Protein AF-0000000078836353 (afdb_homodimer)

Secondary structure (DSSP, 8-state):
--PPEEEEEEEEEB-TTS-EEEEEPPTTSTTTT-EE-SEEEPPTT--HHHHHHHHHHHHH--B--GGGEEEEEEEEEE-SS-EEEEEEEEE---BS----SSSSEEEEE-GGGGGGS---GGGHHHHHHHHHH-/--PPEEEEEEEEEB-TTS-EEEEEPPTTSTTTT-EE-SEEEPPTT--HHHHHHHHHHHHH--B--GGGEEEEEEEEEE-SS-EEEEEEEEE---BS----SSSSEEEEE-GGGGGGS---GGGHHHHHHHHHH-

Nearest PDB structures (foldseek):
  3r03-assembly1_A  TM=9.842E-01  e=2.174E-21  Rhodospirillum rubrum ATCC 11170
  3r03-assembly1_B  TM=9.776E-01  e=1.978E-20  Rhodospirillum rubrum ATCC 11170
  3hhj-assembly1_A  TM=9.503E-01  e=6.688E-19  Bartonella henselae str. Houston-1
  7ww5-assembly1_A  TM=9.274E-01  e=1.550E-13  Escherichia coli
  3exq-assembly1_A  TM=7.700E-01  e=9.663E-09  Levilactobacillus brevis ATCC 367

Solvent-accessible surface area (backbone atoms only — not comparable to full-atom values): 14225 Å² total; per-residue (Å²): 129,66,46,51,77,44,50,30,23,31,34,44,40,35,48,98,86,60,23,32,42,34,31,21,38,34,82,93,44,88,69,45,66,29,36,39,57,50,46,44,72,46,52,91,60,50,49,55,62,56,34,33,38,52,33,38,30,67,39,24,56,26,50,55,57,72,89,39,55,37,74,48,34,46,35,78,40,80,52,96,75,30,29,40,38,32,49,32,25,39,28,73,58,70,43,73,65,83,40,67,68,64,37,71,41,67,46,77,35,45,42,86,53,47,80,79,49,62,50,56,78,63,47,52,67,57,50,55,49,40,40,76,71,96,129,65,47,51,77,44,50,30,24,32,36,42,40,35,48,97,86,59,24,32,43,34,29,22,38,34,80,93,44,89,70,44,65,27,34,39,58,50,46,44,71,46,51,92,60,49,50,55,63,57,34,32,38,52,33,37,31,67,37,24,55,28,49,55,55,72,90,40,56,37,75,47,34,46,34,77,37,81,54,96,75,31,28,40,40,32,48,32,25,39,29,71,59,70,44,73,65,83,39,68,68,64,36,71,42,68,45,76,34,45,41,85,51,48,81,78,50,61,51,57,77,61,46,53,66,56,50,55,49,39,40,74,70,97

Foldseek 3Di:
DAAAEWEKEFEFEQEPVRWTKWFAADPPDVVHGAIGGFTGTADPPGDSLRRRQVRQCQFFVKGDDSVQWAFDDWFWDDDPRHIYIYTYTYGHDIGDGGDGDRTPDMDTHHLVCCVVTGHPPRCVVVSVRSNVPD/DAAAEWEKEFEFEQEPVRWTKWFAADPPDPVHGAIGGFTGTADPPGDSLRRRQVRQCQFFVKGDDSVQWAFDDWFWDDDPRHIYIYTYTYGHDIGDGGDGDRTPDMDTHHLVCCVVTGHPPRCVVVSVRSNVPD

Radius of gyration: 18.91 Å; Cα contacts (8 Å, |Δi|>4): 600; chains: 2; bounding box: 36×52×45 Å

InterPro domains:
  IPR000086 NUDIX hydrolase domain [PS51462] (4-132)
  IPR003561 Mutator MutT [TIGR00586] (7-131)
  IPR015797 NUDIX hydrolase-like domain superfamily [SSF55811] (2-131)
  IPR020084 NUDIX hydrolase, conserved site [PS00893] (40-61)
  IPR020476 NUDIX hydrolase [PR00502] (35-49)
  IPR020476 NUDIX hydrolase [PR00502] (49-64)
  IPR029119 Adenine DNA glycosylase, C-terminal [PF14815] (9-128)
  IPR047127 Mutator MutT-like [PTHR47707] (3-131)

Sequence (268 aa):
MTKPMVLVAAAALIDPDGRVLICQRPEGKQLAGLWEFPGGKVEPGETPEACLIRELDEELGIRVTKSCLASFVFASHEYESFHLLMPLYLIRRWEGRVTAREHKAIAWVKPVKLADYEMPPADAPLVAWLRDFVMTKPMVLVAAAALIDPDGRVLICQRPEGKQLAGLWEFPGGKVEPGETPEACLIRELDEELGIRVTKSCLASFVFASHEYESFHLLMPLYLIRRWEGRVTAREHKAIAWVKPVKLADYEMPPADAPLVAWLRDFV

Organism: Phenylobacterium zucineum (strain HLK1) (NCBI:txid450851)

pLDDT: mean 95.27, std 6.15, range [50.03, 98.81]

Structure (mmCIF, N/CA/C/O backbone):
data_AF-0000000078836353-model_v1
#
loop_
_entity.id
_entity.type
_entity.pdbx_description
1 polymer '8-oxo-dGTP diphosphatase'
#
loop_
_atom_site.group_PDB
_atom_site.id
_atom_site.type_symbol
_atom_site.label_atom_id
_atom_site.label_alt_id
_atom_site.label_comp_id
_atom_site.label_asym_id
_atom_site.label_entity_id
_atom_site.label_seq_id
_atom_site.pdbx_PDB_ins_code
_atom_site.Cartn_x
_atom_site.Cartn_y
_atom_site.Cartn_z
_atom_site.occupancy
_atom_site.B_iso_or_equiv
_atom_site.auth_seq_id
_atom_site.auth_comp_id
_atom_site.auth_asym_id
_atom_site.auth_atom_id
_atom_site.pdbx_PDB_model_num
ATOM 1 N N . MET A 1 1 ? 21.375 -9.961 10.75 1 50.03 1 MET A N 1
ATOM 2 C CA . MET A 1 1 ? 20.281 -9.781 11.688 1 50.03 1 MET A CA 1
ATOM 3 C C . MET A 1 1 ? 19.062 -9.156 10.992 1 50.03 1 MET A C 1
ATOM 5 O O . MET A 1 1 ? 19.219 -8.25 10.172 1 50.03 1 MET A O 1
ATOM 9 N N . THR A 1 2 ? 17.938 -9.805 10.906 1 74.06 2 THR A N 1
ATOM 10 C CA . THR A 1 2 ? 16.781 -9.352 10.133 1 74.06 2 THR A CA 1
ATOM 11 C C . THR A 1 2 ? 16.281 -8 10.641 1 74.06 2 THR A C 1
ATOM 13 O O . THR A 1 2 ? 16.25 -7.758 11.844 1 74.06 2 THR A O 1
ATOM 16 N N . LYS A 1 3 ? 16.312 -6.895 9.945 1 86 3 LYS A N 1
ATOM 17 C CA . LYS A 1 3 ? 15.867 -5.555 10.312 1 86 3 LYS A CA 1
ATOM 18 C C . LYS A 1 3 ? 14.383 -5.547 10.672 1 86 3 LYS A C 1
ATOM 20 O O . LYS A 1 3 ? 13.57 -6.172 9.992 1 86 3 LYS A O 1
ATOM 25 N N . PRO A 1 4 ? 14.148 -4.938 11.859 1 94.12 4 PRO A N 1
ATOM 26 C CA . PRO A 1 4 ? 12.734 -4.848 12.227 1 94.12 4 PRO A CA 1
ATOM 27 C C . PRO A 1 4 ? 11.914 -4.055 11.219 1 94.12 4 PRO A C 1
ATOM 29 O O . PRO A 1 4 ? 12.406 -3.084 10.641 1 94.12 4 PRO A O 1
ATOM 32 N N . MET A 1 5 ? 10.719 -4.492 11.047 1 94.94 5 MET A N 1
ATOM 33 C CA . MET A 1 5 ? 9.773 -3.758 10.211 1 94.94 5 MET A CA 1
ATOM 34 C C . MET A 1 5 ? 9.078 -2.666 11.016 1 94.94 5 MET A C 1
ATOM 36 O O . MET A 1 5 ? 8.602 -2.914 12.125 1 94.94 5 MET A O 1
ATOM 40 N N . VAL A 1 6 ? 9.07 -1.479 10.547 1 96.38 6 VAL A N 1
ATOM 41 C CA . VAL A 1 6 ? 8.336 -0.367 11.141 1 96.38 6 VAL A CA 1
ATOM 42 C C . VAL A 1 6 ? 7.176 0.037 10.234 1 96.38 6 VAL A C 1
ATOM 44 O O . VAL A 1 6 ? 7.383 0.375 9.07 1 96.38 6 VAL A O 1
ATOM 47 N N . LEU A 1 7 ? 5.996 -0.05 10.742 1 97.62 7 LEU A N 1
ATOM 48 C CA . LEU A 1 7 ? 4.789 0.32 10.008 1 97.62 7 LEU A CA 1
ATOM 49 C C . LEU A 1 7 ? 4.379 1.755 10.32 1 97.62 7 LEU A C 1
ATOM 51 O O . LEU A 1 7 ? 4.117 2.09 11.484 1 97.62 7 LEU A O 1
ATOM 55 N N . VAL A 1 8 ? 4.41 2.59 9.297 1 98.25 8 VAL A N 1
ATOM 56 C CA . VAL A 1 8 ? 3.98 3.98 9.406 1 98.25 8 VAL A CA 1
ATOM 57 C C . VAL A 1 8 ? 2.764 4.215 8.508 1 98.25 8 VAL A C 1
ATOM 59 O O . VAL A 1 8 ? 2.744 3.793 7.352 1 98.25 8 VAL A O 1
ATOM 62 N N . ALA A 1 9 ? 1.71 4.766 9.031 1 98.69 9 ALA A N 1
ATOM 63 C CA . ALA A 1 9 ? 0.57 5.203 8.234 1 98.69 9 ALA A CA 1
ATOM 64 C C . ALA A 1 9 ? 0.662 6.691 7.91 1 98.69 9 ALA A C 1
ATOM 66 O O . ALA A 1 9 ? 0.97 7.504 8.789 1 98.69 9 ALA A O 1
ATOM 67 N N . ALA A 1 10 ? 0.473 7.02 6.68 1 98.75 10 ALA A N 1
ATOM 68 C CA . ALA A 1 10 ? 0.533 8.414 6.238 1 98.75 10 ALA A CA 1
ATOM 69 C C . ALA A 1 10 ? -0.696 8.781 5.41 1 98.75 10 ALA A C 1
ATOM 71 O O . ALA A 1 10 ? -1.412 7.898 4.93 1 98.75 10 ALA A O 1
ATOM 72 N N . ALA A 1 11 ? -0.942 10.062 5.277 1 98.75 11 ALA A N 1
ATOM 73 C CA . ALA A 1 11 ? -2.121 10.539 4.562 1 98.75 11 ALA A CA 1
ATOM 74 C C . ALA A 1 11 ? -1.752 1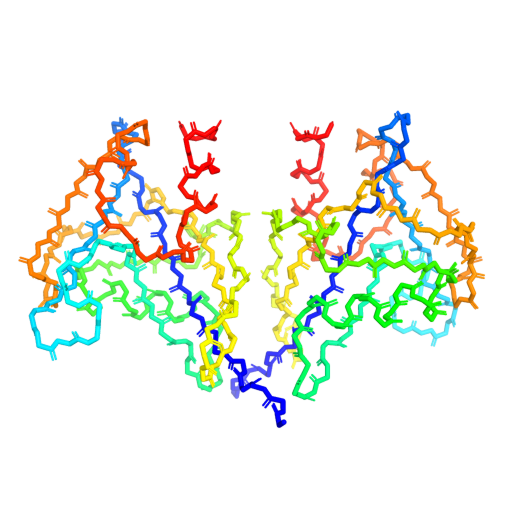1.641 3.568 1 98.75 11 ALA A C 1
ATOM 76 O O . ALA A 1 11 ? -0.953 12.523 3.879 1 98.75 11 ALA A O 1
ATOM 77 N N . ALA A 1 12 ? -2.229 11.523 2.447 1 98.69 12 ALA A N 1
ATOM 78 C CA . ALA A 1 12 ? -2.318 12.656 1.525 1 98.69 12 ALA A CA 1
ATOM 79 C C . ALA A 1 12 ? -3.674 13.344 1.633 1 98.69 12 ALA A C 1
ATOM 81 O O . ALA A 1 12 ? -4.66 12.875 1.058 1 98.69 12 ALA A O 1
ATOM 82 N N . LEU A 1 13 ? -3.791 14.422 2.379 1 98.75 13 LEU A N 1
ATOM 83 C CA . LEU A 1 13 ? -4.98 15.266 2.398 1 98.75 13 LEU A CA 1
ATOM 84 C C . LEU A 1 13 ? -5.055 16.125 1.144 1 98.75 13 LEU A C 1
ATOM 86 O O . LEU A 1 13 ? -4.109 16.859 0.829 1 98.75 13 LEU A O 1
ATOM 90 N N . ILE A 1 14 ? -6.137 16.016 0.465 1 98.44 14 ILE A N 1
ATOM 91 C CA . ILE A 1 14 ? -6.316 16.766 -0.778 1 98.44 14 ILE A CA 1
ATOM 92 C C . ILE A 1 14 ? -7.418 17.812 -0.604 1 98.44 14 ILE A C 1
ATOM 94 O O . ILE A 1 14 ? -8.555 17.469 -0.276 1 98.44 14 ILE A O 1
ATOM 98 N N . ASP A 1 15 ? -7.086 19.031 -0.811 1 97.94 15 ASP A N 1
ATOM 99 C CA . ASP A 1 15 ? -8.102 20.062 -0.651 1 97.94 15 ASP A CA 1
ATOM 100 C C . ASP A 1 15 ? -8.898 20.25 -1.942 1 97.94 15 ASP A C 1
ATOM 102 O O . ASP A 1 15 ? -8.625 19.609 -2.951 1 97.94 15 ASP A O 1
ATOM 106 N N . PRO A 1 16 ? -9.945 21.094 -1.963 1 96.69 16 PRO A N 1
ATOM 107 C CA . PRO A 1 16 ? -10.828 21.25 -3.121 1 96.69 16 PRO A CA 1
ATOM 108 C C . PRO A 1 16 ? -10.086 21.766 -4.355 1 96.69 16 PRO A C 1
ATOM 110 O O . PRO A 1 16 ? -10.555 21.578 -5.48 1 96.69 16 PRO A O 1
ATOM 113 N N . ASP A 1 17 ? -8.945 22.391 -4.195 1 97.06 17 ASP A N 1
ATOM 114 C CA . ASP A 1 17 ? -8.172 22.922 -5.309 1 97.06 17 ASP A CA 1
ATOM 115 C C . ASP A 1 17 ? -7.18 21.875 -5.832 1 97.06 17 ASP A C 1
ATOM 117 O O . ASP A 1 17 ? -6.375 22.172 -6.719 1 97.06 17 ASP A O 1
ATOM 121 N N . GLY A 1 18 ? -7.164 20.656 -5.246 1 97.06 18 GLY A N 1
ATOM 122 C CA . GLY A 1 18 ? -6.289 19.594 -5.707 1 97.06 18 GLY A CA 1
ATOM 123 C C . GLY A 1 18 ? -4.895 19.672 -5.117 1 97.06 18 GLY A C 1
ATOM 124 O O . GLY A 1 18 ? -3.959 19.062 -5.645 1 97.06 18 GLY A O 1
ATOM 125 N N . ARG A 1 19 ? -4.715 20.484 -4.09 1 98.44 19 ARG A N 1
ATOM 126 C CA . ARG A 1 19 ? -3.422 20.562 -3.42 1 98.44 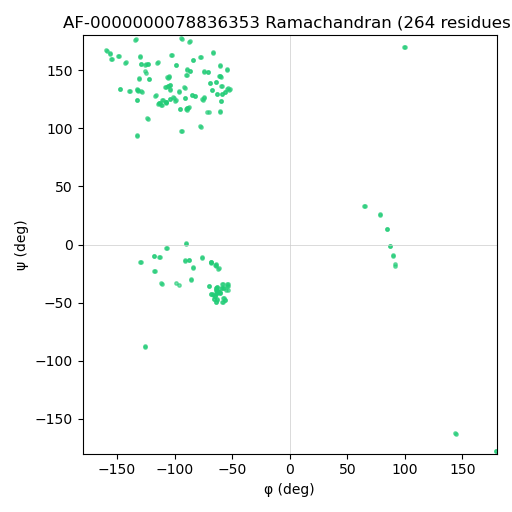19 ARG A CA 1
ATOM 127 C C . ARG A 1 19 ? -3.301 19.5 -2.328 1 98.44 19 ARG A C 1
ATOM 129 O O . ARG A 1 19 ? -4.301 19.109 -1.726 1 98.44 19 ARG A O 1
ATOM 136 N N . VAL A 1 20 ? -2.086 19.078 -2.129 1 98.69 20 VAL A N 1
ATOM 137 C CA . VAL A 1 20 ? -1.771 18.078 -1.129 1 98.69 20 VAL A CA 1
ATOM 138 C C . VAL A 1 20 ? -1.093 18.719 0.074 1 98.69 20 VAL A C 1
ATOM 140 O O . VAL A 1 20 ? -0.202 19.562 -0.088 1 98.69 20 VAL A O 1
ATOM 143 N N . LEU A 1 21 ? -1.523 18.297 1.256 1 98.81 21 LEU A N 1
ATOM 144 C CA . LEU A 1 21 ? -0.917 18.844 2.469 1 98.81 21 LEU A CA 1
ATOM 145 C C . LEU A 1 21 ? 0.392 18.125 2.785 1 98.81 21 LEU A C 1
ATOM 147 O O . LEU A 1 21 ? 0.437 16.891 2.83 1 98.81 21 LEU A O 1
ATOM 151 N N . ILE A 1 22 ? 1.433 18.828 2.984 1 98.62 22 ILE A N 1
ATOM 152 C CA . ILE A 1 22 ? 2.67 18.297 3.537 1 98.62 22 ILE A CA 1
ATOM 153 C C . ILE A 1 22 ? 3.082 19.109 4.766 1 98.62 22 ILE A C 1
ATOM 155 O O . ILE A 1 22 ? 2.656 20.25 4.93 1 98.62 22 ILE A O 1
ATOM 159 N N . CYS A 1 23 ? 3.82 18.5 5.617 1 98 23 CYS A N 1
ATOM 160 C CA . CYS A 1 23 ? 4.23 19.094 6.891 1 98 23 CYS A CA 1
ATOM 161 C C . CYS A 1 23 ? 5.746 19.062 7.035 1 98 23 CYS A C 1
ATOM 163 O O . CYS A 1 23 ? 6.402 18.109 6.605 1 98 23 CYS A O 1
ATOM 165 N N . GLN A 1 24 ? 6.238 20.016 7.711 1 97.06 24 GLN A N 1
ATOM 166 C CA . GLN A 1 24 ? 7.676 20.094 7.926 1 97.06 24 GLN A CA 1
ATOM 167 C C . GLN A 1 24 ? 8.047 19.609 9.328 1 97.06 24 GLN A C 1
ATOM 169 O O . GLN A 1 24 ? 7.492 20.078 10.32 1 97.06 24 GLN A O 1
ATOM 174 N N . ARG A 1 25 ? 8.992 18.641 9.344 1 93.56 25 ARG A N 1
ATOM 175 C CA . ARG A 1 25 ? 9.438 18.062 10.609 1 93.56 25 ARG A CA 1
ATOM 176 C C . ARG A 1 25 ? 10.125 19.125 11.477 1 93.56 25 ARG A C 1
ATOM 178 O O . ARG A 1 25 ? 10.891 19.938 10.961 1 93.56 25 ARG A O 1
ATOM 185 N N . PRO A 1 26 ? 9.82 19.047 12.758 1 90.31 26 PRO A N 1
ATOM 186 C CA . PRO A 1 26 ? 10.414 20.047 13.648 1 90.31 26 PRO A CA 1
ATOM 187 C C . PRO A 1 26 ? 11.93 19.906 13.766 1 90.31 26 PRO A C 1
ATOM 189 O O . PRO A 1 26 ? 12.492 18.875 13.406 1 90.31 26 PRO A O 1
ATOM 192 N N . GLU A 1 27 ? 12.5 20.969 14.305 1 85.19 27 GLU A N 1
ATOM 193 C CA . GLU A 1 27 ? 13.945 20.969 14.523 1 85.19 27 GLU A CA 1
ATOM 194 C C . GLU A 1 27 ? 14.336 20.031 15.656 1 85.19 27 GLU A C 1
ATOM 196 O O . GLU A 1 27 ? 13.531 19.766 16.547 1 85.19 27 GLU A O 1
ATOM 201 N N . GLY A 1 28 ? 15.578 19.453 15.5 1 80.31 28 GLY A N 1
ATOM 202 C CA . GLY A 1 28 ? 16.125 18.672 16.594 1 80.31 28 GLY A CA 1
ATOM 203 C C . GLY A 1 28 ? 15.742 17.203 16.516 1 80.31 28 GLY A C 1
ATOM 204 O O . GLY A 1 28 ? 16.188 16.406 17.344 1 80.31 28 GLY A O 1
ATOM 205 N N . LYS A 1 29 ? 14.875 16.953 15.641 1 75.19 29 LYS A N 1
ATOM 206 C CA . LYS A 1 29 ? 14.477 15.555 15.484 1 75.19 29 LYS A CA 1
ATOM 207 C C . LYS A 1 29 ? 15.133 14.93 14.258 1 75.19 29 LYS A C 1
ATOM 209 O O . LYS A 1 29 ? 15.781 15.625 13.477 1 75.19 29 LYS A O 1
ATOM 214 N N . GLN A 1 30 ? 15.133 13.641 14.195 1 75.56 30 GLN A N 1
ATOM 215 C CA . GLN A 1 30 ? 15.641 12.945 13.016 1 75.56 30 GLN A CA 1
ATOM 216 C C . GLN A 1 30 ? 14.984 13.469 11.742 1 75.56 30 GLN A C 1
ATOM 218 O O . GLN A 1 30 ? 13.766 13.688 11.711 1 75.56 30 GLN A O 1
ATOM 223 N N . LEU A 1 31 ? 15.742 13.75 10.711 1 81.06 31 LEU A N 1
ATOM 224 C CA . LEU A 1 31 ? 15.266 14.227 9.422 1 81.06 31 LEU A CA 1
ATOM 225 C C . LEU A 1 31 ? 14.641 15.609 9.555 1 81.06 31 LEU A C 1
ATOM 227 O O . LEU A 1 31 ? 13.641 15.914 8.898 1 81.06 31 LEU A O 1
ATOM 231 N N . ALA A 1 32 ? 15.25 16.391 10.531 1 86.25 32 ALA A N 1
ATOM 232 C CA . ALA A 1 32 ? 14.766 17.734 10.797 1 86.25 32 ALA A CA 1
ATOM 233 C C . ALA A 1 32 ? 14.742 18.578 9.523 1 86.25 32 ALA A C 1
ATOM 235 O O . ALA A 1 32 ? 15.68 18.516 8.719 1 86.25 32 ALA A O 1
ATOM 236 N N . GLY A 1 33 ? 13.586 19.266 9.391 1 90.94 33 GLY A N 1
ATOM 237 C CA . GLY A 1 33 ? 13.469 20.219 8.289 1 90.94 33 GLY A CA 1
ATOM 238 C C . GLY A 1 33 ? 12.891 19.609 7.031 1 90.94 33 GLY A C 1
ATOM 239 O O . GLY A 1 33 ? 12.438 20.328 6.137 1 90.94 33 GLY A O 1
ATOM 240 N N . LEU A 1 34 ? 12.875 18.328 6.914 1 95.38 34 LEU A N 1
ATOM 241 C CA . LEU A 1 34 ? 12.305 17.656 5.75 1 95.38 34 LEU A CA 1
ATOM 242 C C . LEU A 1 34 ? 10.781 17.703 5.793 1 95.38 34 LEU A C 1
ATOM 244 O O . LEU A 1 34 ? 10.188 17.734 6.875 1 95.38 34 LEU A O 1
ATOM 248 N N . TRP A 1 35 ? 10.234 17.75 4.637 1 97.44 35 TRP A N 1
ATOM 249 C CA . TRP A 1 35 ? 8.781 17.719 4.508 1 97.44 35 TRP A CA 1
ATOM 250 C C . TRP A 1 35 ? 8.273 16.281 4.398 1 97.44 35 TRP A C 1
ATOM 252 O O . TRP A 1 35 ? 8.977 15.406 3.885 1 97.44 35 TRP A O 1
ATOM 262 N N . GLU A 1 36 ? 7.117 16.047 4.949 1 97.31 36 GLU A N 1
ATOM 263 C CA . GLU A 1 36 ? 6.539 14.703 4.918 1 97.31 36 GLU A CA 1
ATOM 264 C C . GLU A 1 36 ? 5.016 14.758 4.883 1 97.31 36 GLU A C 1
ATOM 266 O O . GLU A 1 36 ? 4.422 15.812 5.129 1 97.31 36 GLU A O 1
ATOM 271 N N . PHE A 1 37 ? 4.41 13.68 4.496 1 98.56 37 PHE A N 1
ATOM 272 C CA . PHE A 1 37 ? 2.975 13.516 4.691 1 98.56 37 PHE A CA 1
ATOM 273 C C . PHE A 1 37 ? 2.645 13.359 6.172 1 98.56 37 PHE A C 1
ATOM 275 O O . PHE A 1 37 ? 3.383 12.703 6.91 1 98.56 37 PHE A O 1
ATOM 282 N N . PRO A 1 38 ? 1.561 14.008 6.609 1 98.56 38 PRO A N 1
ATOM 283 C CA . PRO A 1 38 ? 1.185 13.773 8.008 1 98.56 38 PRO A CA 1
ATOM 284 C C . PRO A 1 38 ? 0.87 12.312 8.297 1 98.56 38 PRO A C 1
ATOM 286 O O . PRO A 1 38 ? 0.415 11.586 7.406 1 98.56 38 PRO A O 1
ATOM 289 N N . GLY A 1 39 ? 1.019 11.883 9.461 1 98.25 39 GLY A N 1
ATOM 290 C CA . GLY A 1 39 ? 0.866 10.508 9.906 1 98.25 39 GLY A CA 1
ATOM 291 C C . GLY A 1 39 ? 1.85 10.117 10.992 1 98.25 39 GLY A C 1
ATOM 292 O O . GLY A 1 39 ? 2.367 10.977 11.711 1 98.25 39 GLY A O 1
ATOM 293 N N . GLY A 1 40 ? 2.027 8.734 11.211 1 97.69 40 GLY A N 1
ATOM 294 C CA . GLY A 1 40 ? 2.93 8.289 12.258 1 97.69 40 GLY A CA 1
ATOM 295 C C . GLY A 1 40 ? 2.99 6.777 12.383 1 97.69 40 GLY A C 1
ATOM 296 O O . GLY A 1 40 ? 2.391 6.059 11.586 1 97.69 40 GLY A O 1
ATOM 297 N N . LYS A 1 41 ? 3.771 6.379 13.359 1 97.94 41 LYS A N 1
ATOM 298 C CA . LYS A 1 41 ? 3.965 4.953 13.617 1 97.94 41 LYS A CA 1
ATOM 299 C C . LYS A 1 41 ? 2.676 4.305 14.117 1 97.94 41 LYS A C 1
ATOM 301 O O . LYS A 1 41 ? 1.991 4.855 14.977 1 97.94 41 LYS A O 1
ATOM 306 N N . VAL A 1 42 ? 2.396 3.146 13.492 1 97.88 42 VAL A N 1
ATOM 307 C CA . VAL A 1 42 ? 1.252 2.371 13.961 1 97.88 42 VAL A CA 1
ATOM 308 C C . VAL A 1 42 ? 1.6 1.68 15.273 1 97.88 42 VAL A C 1
ATOM 310 O O . VAL A 1 42 ? 2.598 0.961 15.359 1 97.88 42 VAL A O 1
ATOM 313 N N . GLU A 1 43 ? 0.822 1.843 16.328 1 96.12 43 GLU A N 1
ATOM 314 C CA . GLU A 1 43 ? 1.04 1.224 17.625 1 96.12 43 GLU A CA 1
ATOM 315 C C . GLU A 1 43 ? 0.479 -0.195 17.672 1 96.12 43 GLU A C 1
ATOM 317 O O . GLU A 1 43 ? -0.393 -0.545 16.875 1 96.12 43 GLU A O 1
ATOM 322 N N . PRO A 1 44 ? 0.975 -0.97 18.578 1 91.94 44 PRO A N 1
ATOM 323 C CA . PRO A 1 44 ? 0.439 -2.326 18.719 1 91.94 44 PRO A CA 1
ATOM 324 C C . PRO A 1 44 ? -1.069 -2.344 18.953 1 91.94 44 PRO A C 1
ATOM 326 O O . PRO A 1 44 ? -1.579 -1.575 19.781 1 91.94 44 PRO A O 1
ATOM 329 N N . GLY A 1 45 ? -1.758 -3.176 18.188 1 90.94 45 GLY A N 1
ATOM 330 C CA . GLY A 1 45 ? -3.193 -3.33 18.359 1 90.94 45 GLY A CA 1
ATOM 331 C C . GLY A 1 45 ? -4.004 -2.33 17.562 1 90.94 45 GLY A C 1
ATOM 332 O O . GLY A 1 45 ? -5.234 -2.385 17.547 1 90.94 45 GLY A O 1
ATOM 333 N N . GLU A 1 46 ? -3.326 -1.511 16.891 1 94.69 46 GLU A N 1
ATOM 334 C CA . GLU A 1 46 ? -3.945 -0.449 16.094 1 94.69 46 GLU A CA 1
ATOM 335 C C . GLU A 1 46 ? -3.92 -0.781 14.609 1 94.69 46 GLU A C 1
ATOM 337 O O . GLU A 1 46 ? -2.939 -1.336 14.109 1 94.69 46 GLU A O 1
ATOM 342 N N . THR A 1 47 ? -5.09 -0.497 13.922 1 97.25 47 THR A N 1
ATOM 343 C CA . THR A 1 47 ? -5.051 -0.549 12.461 1 97.25 47 THR A CA 1
ATOM 344 C C . THR A 1 47 ? -4.391 0.705 11.891 1 97.25 47 THR A C 1
ATOM 346 O O . THR A 1 47 ? -4.281 1.722 12.586 1 97.25 47 THR A O 1
ATOM 349 N N . PRO A 1 48 ? -3.949 0.652 10.664 1 98.19 48 PRO A N 1
ATOM 350 C CA . PRO A 1 48 ? -3.41 1.862 10.039 1 98.19 48 PRO A CA 1
ATOM 351 C C . PRO A 1 48 ? -4.41 3.016 10.023 1 98.19 48 PRO A C 1
ATOM 353 O O . PRO A 1 48 ? -4.027 4.172 10.211 1 98.19 48 PRO A O 1
ATOM 356 N N . GLU A 1 49 ? -5.652 2.701 9.812 1 98.5 49 GLU A N 1
ATOM 357 C CA . GLU A 1 49 ? -6.695 3.721 9.773 1 98.5 49 GLU A CA 1
ATOM 358 C C . GLU A 1 49 ? -6.871 4.379 11.141 1 98.5 49 GLU A C 1
ATOM 360 O O . GLU A 1 49 ? -6.961 5.602 11.242 1 98.5 49 GLU A O 1
ATOM 365 N N . ALA A 1 50 ? -6.938 3.537 12.156 1 97.81 50 ALA A N 1
ATOM 366 C CA . ALA A 1 50 ? -7.062 4.066 13.508 1 97.81 50 ALA A CA 1
ATOM 367 C C . ALA A 1 50 ? -5.867 4.945 13.867 1 97.81 50 ALA A C 1
ATOM 369 O O . ALA A 1 50 ? -6.027 5.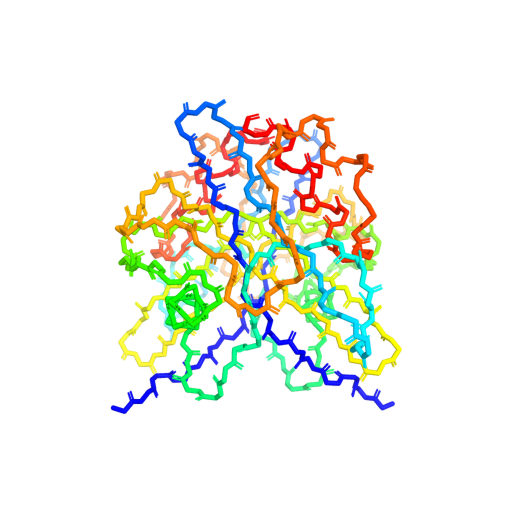988 14.5 1 97.81 50 ALA A O 1
ATOM 370 N N . CYS A 1 51 ? -4.719 4.504 13.492 1 98.31 51 CYS A N 1
ATOM 371 C CA . CYS A 1 51 ? -3.496 5.277 13.688 1 98.31 51 CYS A CA 1
ATOM 372 C C . CYS A 1 51 ? -3.609 6.652 13.039 1 98.31 51 CYS A C 1
ATOM 374 O O . CYS A 1 51 ? -3.332 7.668 13.672 1 98.31 51 CYS A O 1
ATOM 376 N N . LEU A 1 52 ? -4.062 6.727 11.805 1 98.44 52 LEU A N 1
ATOM 377 C CA . LEU A 1 52 ? -4.156 7.984 11.07 1 98.44 52 LEU A CA 1
ATOM 378 C C . LEU A 1 52 ? -5.168 8.922 11.719 1 98.44 52 LEU A C 1
ATOM 380 O O . LEU A 1 52 ? -4.922 10.117 11.844 1 98.44 52 LEU A O 1
ATOM 384 N N . ILE A 1 53 ? -6.27 8.32 12.07 1 98.5 53 ILE A N 1
ATOM 385 C CA . ILE A 1 53 ? -7.312 9.117 12.703 1 98.5 53 ILE A CA 1
ATOM 386 C C . ILE A 1 53 ? -6.762 9.781 13.969 1 98.5 53 ILE A C 1
ATOM 388 O O . ILE A 1 53 ? -6.949 10.977 14.18 1 98.5 53 ILE A O 1
ATOM 392 N N . ARG A 1 54 ? -6.07 9 14.75 1 98.38 54 ARG A N 1
ATOM 393 C CA . ARG A 1 54 ? -5.457 9.516 15.969 1 98.38 54 ARG A CA 1
ATOM 394 C C . ARG A 1 54 ? -4.387 10.555 15.641 1 98.38 54 ARG A C 1
ATOM 396 O O . ARG A 1 54 ? -4.402 11.664 16.188 1 98.38 54 ARG A O 1
ATOM 403 N N . GLU A 1 55 ? -3.455 10.266 14.734 1 98.56 55 GLU A N 1
ATOM 404 C CA . GLU A 1 55 ? -2.322 11.125 14.398 1 98.56 55 GLU A CA 1
ATOM 405 C C . GLU A 1 55 ? -2.789 12.438 13.789 1 98.56 55 GLU A C 1
ATOM 407 O O . GLU A 1 55 ? -2.203 13.492 14.055 1 98.56 55 GLU A O 1
ATOM 412 N N . LEU A 1 56 ? -3.795 12.438 12.953 1 98.69 56 LEU A N 1
ATOM 413 C CA . LEU A 1 56 ? -4.262 13.648 12.281 1 98.69 56 LEU A CA 1
ATOM 414 C C . LEU A 1 56 ? -4.938 14.594 13.273 1 98.69 56 LEU A C 1
ATOM 416 O O . LEU A 1 56 ? -4.84 15.812 13.141 1 98.69 56 LEU A O 1
ATOM 420 N N . ASP A 1 57 ? -5.625 13.969 14.211 1 98.62 57 ASP A N 1
ATOM 421 C CA . ASP A 1 57 ? -6.164 14.789 15.289 1 98.62 57 ASP A CA 1
ATOM 422 C C . ASP A 1 57 ? -5.043 15.445 16.094 1 98.62 57 ASP A C 1
ATOM 424 O O . ASP A 1 57 ? -5.059 16.656 16.312 1 98.62 57 ASP A O 1
ATOM 428 N N . GLU A 1 58 ? -4.082 14.664 16.453 1 98.44 58 GLU A N 1
ATOM 429 C CA . GLU A 1 58 ? -2.98 15.125 17.297 1 98.44 58 GLU A CA 1
ATOM 430 C C . GLU A 1 58 ? -2.105 16.125 16.547 1 98.44 58 GLU A C 1
ATOM 432 O O . GLU A 1 58 ? -1.712 17.156 17.109 1 98.44 58 GLU A O 1
ATOM 437 N N . GLU A 1 59 ? -1.795 15.867 15.273 1 98.25 59 GLU A N 1
ATOM 438 C CA . GLU A 1 59 ? -0.815 16.656 14.523 1 98.25 59 GLU A CA 1
ATOM 439 C C . GLU A 1 59 ? -1.458 17.891 13.898 1 98.25 59 GLU A C 1
ATOM 441 O O . GLU A 1 59 ? -0.809 18.922 13.758 1 98.25 59 GLU A O 1
ATOM 446 N N . LEU A 1 60 ? -2.748 17.812 13.562 1 98.5 60 LEU A N 1
ATOM 447 C CA . LEU A 1 60 ? -3.334 18.828 12.703 1 98.5 60 LEU A CA 1
ATOM 448 C C . LEU A 1 60 ? -4.629 19.375 13.305 1 98.5 60 LEU A C 1
ATOM 450 O O . LEU A 1 60 ? -5.172 20.375 12.836 1 98.5 60 LEU A O 1
ATOM 454 N N . GLY A 1 61 ? -5.199 18.688 14.289 1 98.44 61 GLY A N 1
ATOM 455 C CA . GLY A 1 61 ? -6.426 19.141 14.93 1 98.44 61 GLY A CA 1
ATOM 456 C C . GLY A 1 61 ? -7.668 18.844 14.109 1 98.44 61 GLY A C 1
ATOM 457 O O . GLY A 1 61 ? -8.68 19.547 14.234 1 98.44 61 GLY A O 1
ATOM 458 N N . ILE A 1 62 ? -7.613 17.844 13.281 1 98.62 62 ILE A N 1
ATOM 459 C CA . ILE A 1 62 ? -8.773 17.562 12.438 1 98.62 62 ILE A CA 1
ATOM 460 C C . ILE A 1 62 ? -9.352 16.203 12.805 1 98.62 62 ILE A C 1
ATOM 462 O O . ILE A 1 62 ? -8.656 15.359 13.383 1 98.62 62 ILE A O 1
ATOM 466 N N . ARG A 1 63 ? -10.633 16.047 12.492 1 98.62 63 ARG A N 1
ATOM 467 C CA . ARG A 1 63 ? -11.344 14.789 12.711 1 98.62 63 ARG A CA 1
ATOM 468 C C . ARG A 1 63 ? -11.664 14.102 11.383 1 98.62 63 ARG A C 1
ATOM 470 O O . ARG A 1 63 ? -12.211 14.727 10.477 1 98.62 63 ARG A O 1
ATOM 477 N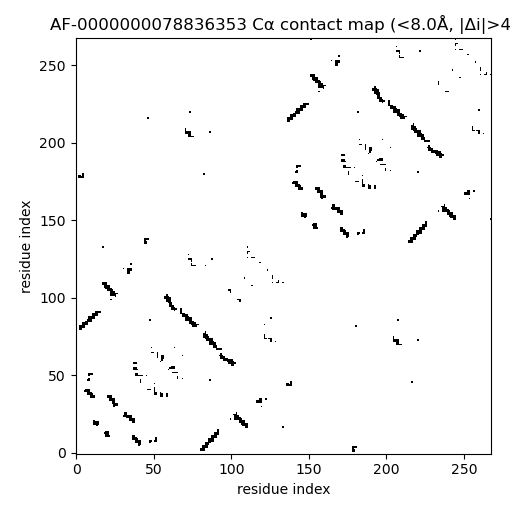 N . VAL A 1 64 ? -11.234 12.922 11.273 1 98.25 64 VAL A N 1
ATOM 478 C CA . VAL A 1 64 ? -11.484 12.094 10.102 1 98.25 64 VAL A CA 1
ATOM 479 C C . VAL A 1 64 ? -12.195 10.805 10.508 1 98.25 64 VAL A C 1
ATOM 481 O O . VAL A 1 64 ? -11.953 10.281 11.594 1 98.25 64 VAL A O 1
ATOM 484 N N . THR A 1 65 ? -13.109 10.359 9.68 1 97.88 65 THR A N 1
ATOM 485 C CA . THR A 1 65 ? -13.727 9.055 9.875 1 97.88 65 THR A CA 1
ATOM 486 C C . THR A 1 65 ? -13.07 8.008 8.977 1 97.88 65 THR A C 1
ATOM 488 O O . THR A 1 65 ? -12.469 8.344 7.957 1 97.88 65 THR A O 1
ATOM 491 N N . LYS A 1 66 ? -13.141 6.785 9.383 1 97.25 66 LYS A N 1
ATOM 492 C CA . LYS A 1 66 ? -12.539 5.691 8.633 1 97.25 66 LYS A CA 1
ATOM 493 C C . LYS A 1 66 ? -13.023 5.68 7.188 1 97.25 66 LYS A C 1
ATOM 495 O O . LYS A 1 66 ? -12.258 5.367 6.273 1 97.25 66 LYS A O 1
ATOM 500 N N . SER A 1 67 ? -14.289 6.043 6.957 1 96.31 67 SER A N 1
ATOM 501 C CA . SER A 1 67 ? -14.891 6 5.629 1 96.31 67 SER A CA 1
ATOM 502 C C . SER A 1 67 ? -14.273 7.039 4.703 1 96.31 67 SER A C 1
ATOM 504 O O . SER A 1 67 ? -14.438 6.965 3.482 1 96.31 67 SER A O 1
ATOM 506 N N . CYS A 1 68 ? -13.578 7.98 5.23 1 97.31 68 CYS A N 1
ATOM 507 C CA . CYS A 1 68 ? -12.953 9.031 4.43 1 97.31 68 CYS A CA 1
ATOM 508 C C . CYS A 1 68 ? -11.578 8.602 3.945 1 97.31 68 CYS A C 1
ATOM 510 O O . CYS A 1 68 ? -10.984 9.258 3.086 1 97.31 68 CYS A O 1
ATOM 512 N N . LEU A 1 69 ? -11.07 7.539 4.512 1 98.12 69 LEU A N 1
ATOM 513 C CA . LEU A 1 69 ? -9.727 7.078 4.176 1 98.12 69 LEU A CA 1
ATOM 514 C C . LEU A 1 69 ? -9.758 6.129 2.982 1 98.12 69 LEU A C 1
ATOM 516 O O . LEU A 1 69 ? -10.375 5.062 3.051 1 98.12 69 LEU A O 1
ATOM 520 N N . ALA A 1 70 ? -9.133 6.48 1.911 1 96.88 70 ALA A N 1
ATOM 521 C CA . ALA A 1 70 ? -9.023 5.617 0.738 1 96.88 70 ALA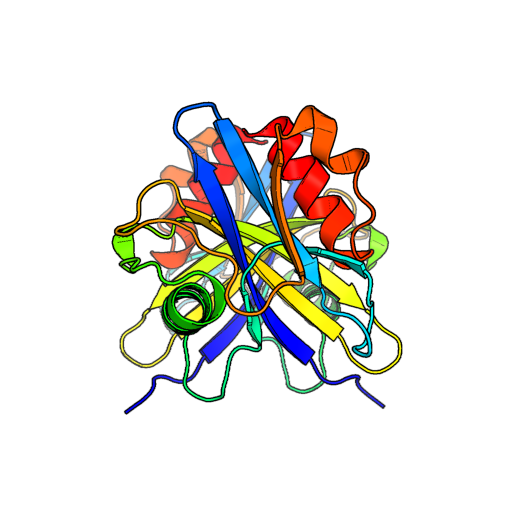 A CA 1
ATOM 522 C C . ALA A 1 70 ? -7.609 5.066 0.589 1 96.88 70 ALA A C 1
ATOM 524 O O . ALA A 1 70 ? -6.645 5.832 0.524 1 96.88 70 ALA A O 1
ATOM 525 N N . SER A 1 71 ? -7.516 3.725 0.573 1 97.69 71 SER A N 1
ATOM 526 C CA . SER A 1 71 ? -6.207 3.139 0.293 1 97.69 71 SER A CA 1
ATOM 527 C C . SER A 1 71 ? -5.688 3.576 -1.072 1 97.69 71 SER A C 1
ATOM 529 O O . SER A 1 71 ? -6.438 3.602 -2.051 1 97.69 71 SER A O 1
ATOM 531 N N . PHE A 1 72 ? -4.414 3.939 -1.158 1 97.06 72 PHE A N 1
ATOM 532 C CA . PHE A 1 72 ? -3.861 4.457 -2.404 1 97.06 72 PHE A CA 1
ATOM 533 C C . PHE A 1 72 ? -2.623 3.67 -2.816 1 97.06 72 PHE A C 1
ATOM 535 O O . PHE A 1 72 ? -2.732 2.619 -3.453 1 97.06 72 PHE A O 1
ATOM 542 N N . VAL A 1 73 ? -1.459 4.074 -2.316 1 98 73 VAL A N 1
ATOM 543 C CA . VAL A 1 73 ? -0.195 3.412 -2.613 1 98 73 VAL A CA 1
ATOM 544 C C . VAL A 1 73 ? 0.607 3.225 -1.328 1 98 73 VAL A C 1
ATOM 546 O O . VAL A 1 73 ? 0.135 3.562 -0.24 1 98 73 VAL A O 1
ATOM 549 N N . PHE A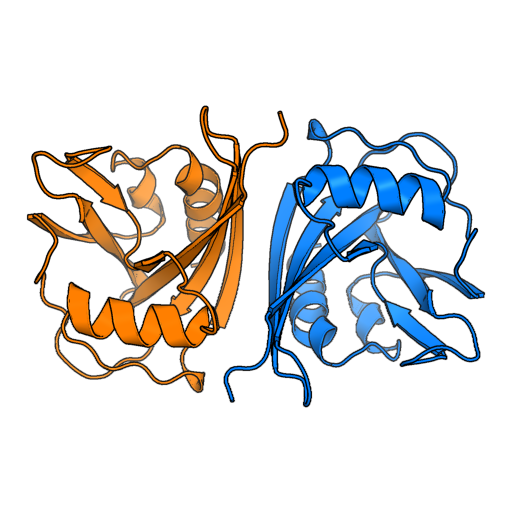 1 74 ? 1.74 2.568 -1.461 1 98.56 74 PHE A N 1
ATOM 550 C CA . PHE A 1 74 ? 2.584 2.395 -0.283 1 98.56 74 PHE A CA 1
ATOM 551 C C . PHE A 1 74 ? 4.059 2.496 -0.654 1 98.56 74 PHE A C 1
ATOM 553 O O . PHE A 1 74 ? 4.422 2.334 -1.82 1 98.56 74 PHE A O 1
ATOM 560 N N . ALA A 1 75 ? 4.852 2.836 0.339 1 98.12 75 ALA A N 1
ATOM 561 C CA . ALA A 1 75 ? 6.309 2.783 0.233 1 98.12 75 ALA A CA 1
ATOM 562 C C . ALA A 1 75 ? 6.875 1.62 1.04 1 98.12 75 ALA A C 1
ATOM 564 O O . ALA A 1 75 ? 6.406 1.336 2.145 1 98.12 75 ALA A O 1
ATOM 565 N N . SER A 1 76 ? 7.73 0.939 0.522 1 97.94 76 SER A N 1
ATOM 566 C CA . SER A 1 76 ? 8.547 -0.088 1.163 1 97.94 76 SER A CA 1
ATOM 567 C C . SER A 1 76 ? 10.031 0.202 0.997 1 97.94 76 SER A C 1
ATOM 569 O O . SER A 1 76 ? 10.578 0.083 -0.104 1 97.94 76 SER A O 1
ATOM 571 N N . HIS A 1 77 ? 10.633 0.602 2.1 1 96.69 77 HIS A N 1
ATOM 572 C CA . HIS A 1 77 ? 11.984 1.141 1.978 1 96.69 77 HIS A CA 1
ATOM 573 C C . HIS A 1 77 ? 12.883 0.637 3.104 1 96.69 77 HIS A C 1
ATOM 575 O O . HIS A 1 77 ? 12.508 0.706 4.277 1 96.69 77 HIS A O 1
ATOM 581 N N . GLU A 1 78 ? 14.062 0.179 2.68 1 94.44 78 GLU A N 1
ATOM 582 C CA . GLU A 1 78 ? 15.031 -0.299 3.66 1 94.44 78 GLU A CA 1
ATOM 583 C C . GLU A 1 78 ? 15.938 0.833 4.141 1 94.44 78 GLU A C 1
ATOM 585 O O . GLU A 1 78 ? 16.641 1.458 3.344 1 94.44 78 GLU A O 1
ATOM 590 N N . TYR A 1 79 ? 15.844 1.146 5.434 1 93.81 79 TYR A N 1
ATOM 591 C CA . TYR A 1 79 ? 16.797 2.014 6.102 1 93.81 79 TYR A CA 1
ATOM 592 C C . TYR A 1 79 ? 17.906 1.195 6.758 1 93.81 79 TYR A C 1
ATOM 594 O O . TYR A 1 79 ? 17.875 -0.038 6.727 1 93.81 79 TYR A O 1
ATOM 602 N N . GLU A 1 80 ? 18.891 1.806 7.355 1 92.44 80 GLU A N 1
ATOM 603 C CA . GLU A 1 80 ? 20.031 1.12 7.961 1 92.44 80 GLU A CA 1
ATOM 604 C C . GLU A 1 80 ? 19.594 0.243 9.125 1 92.44 80 GLU A C 1
ATOM 606 O O . GLU A 1 80 ? 20.047 -0.896 9.266 1 92.44 80 GLU A O 1
ATOM 611 N N . SER A 1 81 ? 18.656 0.674 9.898 1 94 81 SER A N 1
ATOM 612 C CA . SER A 1 81 ? 18.359 0.006 11.164 1 94 81 SER A CA 1
ATOM 613 C C . SER A 1 81 ? 16.984 -0.652 11.133 1 94 81 SER A C 1
ATOM 615 O O . SER A 1 81 ? 16.656 -1.468 11.992 1 94 81 SER A O 1
ATOM 617 N N . PHE A 1 82 ? 16.203 -0.391 10.156 1 95.69 82 PHE A N 1
ATOM 618 C CA . PHE A 1 82 ? 14.867 -0.949 10.094 1 95.69 82 PHE A CA 1
ATOM 619 C C . PHE A 1 82 ? 14.336 -0.93 8.664 1 95.69 82 PHE A C 1
ATOM 621 O O . PHE A 1 82 ? 14.93 -0.307 7.781 1 95.69 82 PHE A O 1
ATOM 628 N N . HIS A 1 83 ? 13.258 -1.632 8.414 1 97 83 HIS A N 1
ATOM 629 C CA . HIS A 1 83 ? 12.516 -1.595 7.16 1 97 83 HIS A CA 1
ATOM 630 C C . HIS A 1 83 ? 11.188 -0.861 7.324 1 97 83 HIS A C 1
ATOM 632 O O . HIS A 1 83 ? 10.375 -1.222 8.188 1 97 83 HIS A O 1
ATOM 638 N N . LEU A 1 84 ? 11.055 0.136 6.527 1 97.69 84 LEU A N 1
ATOM 639 C CA . LEU A 1 84 ? 9.844 0.946 6.582 1 97.69 84 LEU A CA 1
ATOM 640 C C . LEU A 1 84 ? 8.781 0.406 5.625 1 97.69 84 LEU A C 1
ATOM 642 O O . LEU A 1 84 ? 9.07 0.149 4.457 1 97.69 84 LEU A O 1
ATOM 646 N N . LEU A 1 85 ? 7.613 0.145 6.113 1 98.38 85 LEU A N 1
ATOM 647 C CA . LEU A 1 85 ? 6.402 -0.022 5.32 1 98.38 85 LEU A CA 1
ATOM 648 C C . LEU A 1 85 ? 5.398 1.09 5.617 1 98.38 85 LEU A C 1
ATOM 650 O O . LEU A 1 85 ? 4.945 1.237 6.754 1 98.38 85 LEU A O 1
ATOM 654 N N . MET A 1 86 ? 5.059 1.825 4.539 1 98.69 86 MET A N 1
ATOM 655 C CA . MET A 1 86 ? 4.242 3.016 4.777 1 98.69 86 MET A CA 1
ATOM 656 C C . MET A 1 86 ? 3.076 3.076 3.797 1 98.69 86 MET A C 1
ATOM 658 O O . MET A 1 86 ? 3.213 3.605 2.693 1 98.69 86 MET A O 1
ATOM 662 N N . PRO A 1 87 ? 1.925 2.551 4.223 1 98.81 87 PRO A N 1
ATOM 663 C CA . PRO A 1 87 ? 0.704 2.818 3.461 1 98.81 87 PRO A CA 1
ATOM 664 C C . PRO A 1 87 ? 0.334 4.301 3.438 1 98.81 87 PRO A C 1
ATOM 666 O O . PRO A 1 87 ? 0.354 4.961 4.477 1 98.81 87 PRO A O 1
ATOM 669 N N . LEU A 1 88 ? 0.087 4.82 2.275 1 98.81 88 LEU A N 1
ATOM 670 C CA . LEU A 1 88 ? -0.408 6.18 2.092 1 98.81 88 LEU A CA 1
ATOM 671 C C . LEU A 1 88 ? -1.894 6.176 1.748 1 98.81 88 LEU A C 1
ATOM 673 O O . LEU A 1 88 ? -2.311 5.527 0.786 1 98.81 88 LEU A O 1
ATOM 677 N N . TYR A 1 89 ? -2.672 6.891 2.504 1 98.75 89 TYR A N 1
ATOM 678 C CA . TYR A 1 89 ? -4.109 7.016 2.283 1 98.75 89 TYR A CA 1
ATOM 679 C C . TYR A 1 89 ? -4.449 8.375 1.673 1 98.75 89 TYR A C 1
ATOM 681 O O . TYR A 1 89 ? -3.838 9.383 2.018 1 98.75 89 TYR A O 1
ATOM 689 N N . LEU A 1 90 ? -5.445 8.375 0.805 1 98.31 90 LEU A N 1
ATOM 690 C CA . LEU A 1 90 ? -6.02 9.625 0.318 1 98.31 90 LEU A CA 1
ATOM 691 C C . LEU A 1 90 ? -7.195 10.062 1.189 1 98.31 90 LEU A C 1
ATOM 693 O O . LEU A 1 90 ? -8.031 9.234 1.565 1 98.31 90 LEU A O 1
ATOM 697 N N . ILE A 1 91 ? -7.199 11.32 1.5 1 98.62 91 ILE A N 1
ATOM 698 C CA . ILE A 1 91 ? -8.297 11.891 2.271 1 98.62 91 ILE A CA 1
ATOM 699 C C . ILE A 1 91 ? -8.766 13.195 1.616 1 98.62 91 ILE A C 1
ATOM 701 O O . ILE A 1 91 ? -7.984 14.141 1.477 1 98.62 91 ILE A O 1
ATOM 705 N N . ARG A 1 92 ? -10.023 13.242 1.319 1 98.12 92 ARG A N 1
ATOM 706 C CA . ARG A 1 92 ? -10.547 14.43 0.66 1 98.12 92 ARG A CA 1
ATOM 707 C C . ARG A 1 92 ? -11.602 15.125 1.523 1 98.12 92 ARG A C 1
ATOM 709 O O . ARG A 1 92 ? -12.062 16.219 1.193 1 98.12 92 ARG A O 1
ATOM 716 N N . ARG A 1 93 ? -11.961 14.422 2.562 1 98.31 93 ARG A N 1
ATOM 717 C CA . ARG A 1 93 ? -12.961 14.969 3.471 1 98.31 93 ARG A CA 1
ATOM 718 C C . ARG A 1 93 ? -12.508 14.844 4.922 1 98.31 93 ARG A C 1
ATOM 720 O O . ARG A 1 93 ? -11.977 13.812 5.324 1 98.31 93 ARG A O 1
ATOM 727 N N . TRP A 1 94 ? -12.648 15.891 5.598 1 98.56 94 TRP A N 1
ATOM 728 C CA . TRP A 1 94 ? -12.383 15.914 7.031 1 98.56 94 TRP A CA 1
ATOM 729 C C . TRP A 1 94 ? -13.141 17.047 7.707 1 98.56 94 TRP A C 1
ATOM 731 O O . TRP A 1 94 ? -13.68 17.938 7.035 1 98.56 94 TRP A O 1
ATOM 741 N N . GLU A 1 95 ? -13.219 16.969 9.023 1 98.5 95 GLU A N 1
ATOM 742 C CA . GLU A 1 95 ? -13.805 18.047 9.82 1 98.5 95 GLU A CA 1
ATOM 743 C C . GLU A 1 95 ? -12.727 18.828 10.57 1 98.5 95 GLU A C 1
ATOM 745 O O . GLU A 1 95 ? -11.773 18.234 11.086 1 98.5 95 GLU A O 1
ATOM 750 N N . GLY A 1 96 ? -12.969 20.188 10.68 1 98 96 GLY A N 1
ATOM 751 C CA . GLY A 1 96 ? -12.031 21.047 11.383 1 98 96 GLY A CA 1
ATOM 752 C C . GLY A 1 96 ? -11.102 21.797 10.453 1 98 96 GLY A C 1
ATOM 753 O O . GLY A 1 96 ? -11.102 21.562 9.242 1 98 96 GLY A O 1
ATOM 754 N N . ARG A 1 97 ? -10.391 22.734 11.047 1 97.5 97 ARG A N 1
ATOM 755 C CA . ARG A 1 97 ? -9.398 23.5 10.312 1 97.5 97 ARG A CA 1
ATOM 756 C C . ARG A 1 97 ? -7.992 22.969 10.555 1 97.5 97 ARG A C 1
ATOM 758 O O . ARG A 1 97 ? -7.547 22.875 11.695 1 97.5 97 ARG A O 1
ATOM 765 N N . VAL A 1 98 ? -7.379 22.641 9.406 1 98.19 98 VAL A N 1
ATOM 766 C CA . VAL A 1 98 ? -6.027 22.109 9.5 1 98.19 98 VAL A CA 1
ATOM 767 C C . VAL A 1 98 ? -5.109 23.125 10.172 1 98.19 98 VAL A C 1
ATOM 769 O O . VAL A 1 98 ? -4.988 24.266 9.711 1 98.19 98 VAL A O 1
ATOM 772 N N . THR A 1 99 ? -4.465 22.734 11.25 1 97.19 99 THR A N 1
ATOM 773 C CA . THR A 1 99 ? -3.5 23.562 11.969 1 97.19 99 THR A CA 1
ATOM 774 C C . THR A 1 99 ? -2.213 22.797 12.234 1 97.19 99 THR A C 1
ATOM 776 O O . THR A 1 99 ? -2.252 21.594 12.539 1 97.19 99 THR A O 1
ATOM 779 N N . ALA A 1 100 ? -1.116 23.469 12.148 1 95.88 100 ALA A N 1
ATOM 780 C CA . ALA A 1 100 ? 0.155 22.844 12.508 1 95.88 100 ALA A CA 1
ATOM 781 C C . ALA A 1 100 ? 0.329 22.766 14.016 1 95.88 100 ALA A C 1
ATOM 783 O O . ALA A 1 100 ? 0.791 23.734 14.641 1 95.88 100 ALA A O 1
ATOM 784 N N . ARG A 1 101 ? 0.115 21.688 14.602 1 95 101 ARG A N 1
ATOM 785 C CA . ARG A 1 101 ? 0.218 21.578 16.047 1 95 101 ARG A CA 1
ATOM 786 C C . ARG A 1 101 ? 1.584 21.047 16.469 1 95 101 ARG A C 1
ATOM 788 O O . ARG A 1 101 ? 2.086 21.375 17.547 1 95 101 ARG A O 1
ATOM 795 N N . GLU A 1 102 ? 2.189 20.141 15.672 1 91.5 102 GLU A N 1
ATOM 796 C CA . GLU A 1 102 ? 3.459 19.5 15.992 1 91.5 102 GLU A CA 1
ATOM 797 C C . GLU A 1 102 ? 4.539 19.859 14.977 1 91.5 102 GLU A C 1
ATOM 799 O O . GLU A 1 102 ? 5.73 19.828 15.289 1 91.5 102 GLU A O 1
ATOM 804 N N . HIS A 1 103 ? 4.121 20.234 13.852 1 94.12 103 HIS A N 1
ATOM 805 C CA . HIS A 1 103 ? 5.051 20.5 12.758 1 94.12 103 HIS A CA 1
ATOM 806 C C . HIS A 1 103 ? 5.516 21.953 12.766 1 94.12 103 HIS A C 1
ATOM 808 O O . HIS A 1 103 ? 4.812 22.828 13.273 1 94.12 103 HIS A O 1
ATOM 814 N N . LYS A 1 104 ? 6.695 22.141 12.281 1 93.12 104 LYS A N 1
ATOM 815 C CA . LYS A 1 104 ? 7.254 23.484 12.164 1 93.12 104 LYS A CA 1
ATOM 816 C C . LYS A 1 104 ? 6.43 24.344 11.203 1 93.12 104 LYS A C 1
ATOM 818 O O . LYS A 1 104 ? 6.207 25.531 11.453 1 93.12 104 LYS A O 1
ATOM 823 N N . ALA A 1 105 ? 6.027 23.703 10.156 1 96.38 105 ALA A N 1
ATOM 824 C CA . ALA A 1 105 ? 5.242 24.375 9.125 1 96.38 105 ALA A CA 1
ATOM 825 C C . ALA A 1 105 ? 4.383 23.375 8.352 1 96.38 105 ALA A C 1
ATOM 827 O O . ALA A 1 105 ? 4.625 22.156 8.406 1 96.38 105 ALA A O 1
ATOM 828 N N . ILE A 1 106 ? 3.383 23.844 7.727 1 98.12 106 ILE A N 1
ATOM 829 C CA . ILE A 1 106 ? 2.58 23.047 6.809 1 98.12 106 ILE A CA 1
ATOM 830 C C . ILE A 1 106 ? 2.439 23.781 5.477 1 98.12 106 ILE A C 1
ATOM 832 O O . ILE A 1 106 ? 2.547 25.016 5.422 1 98.12 106 ILE A O 1
ATOM 836 N N . ALA A 1 107 ? 2.201 23.062 4.426 1 98.38 107 ALA A N 1
ATOM 837 C CA . ALA A 1 107 ? 2.049 23.641 3.09 1 98.38 107 ALA A CA 1
ATOM 838 C C . ALA A 1 107 ? 1.061 22.828 2.256 1 98.38 107 ALA A C 1
ATOM 840 O O . ALA A 1 107 ? 1.076 21.594 2.285 1 98.38 107 ALA A O 1
ATOM 841 N N . TRP A 1 108 ? 0.177 23.516 1.61 1 98.56 108 TRP A N 1
ATOM 842 C CA . TRP A 1 108 ? -0.639 22.938 0.548 1 98.56 108 TRP A CA 1
ATOM 843 C C . TRP A 1 108 ? 0.047 23.078 -0.806 1 98.56 108 TRP A C 1
ATOM 845 O O . TRP A 1 108 ? 0.28 24.203 -1.274 1 98.56 108 TRP A O 1
ATOM 855 N N . VAL A 1 109 ? 0.354 21.922 -1.42 1 98.5 109 VAL A N 1
ATOM 856 C CA . VAL A 1 109 ? 1.217 21.938 -2.596 1 98.5 109 VAL A CA 1
ATOM 857 C C . VAL A 1 109 ? 0.555 21.156 -3.732 1 98.5 109 VAL A C 1
ATOM 859 O O . VAL A 1 109 ? 0.046 20.062 -3.525 1 98.5 109 VAL A O 1
ATOM 862 N N . LYS A 1 110 ? 0.534 21.766 -4.926 1 98.12 110 LYS A N 1
ATOM 863 C CA . LYS A 1 110 ? 0.099 21 -6.082 1 98.12 110 LYS A CA 1
ATOM 864 C C . LYS A 1 110 ? 1.013 19.797 -6.312 1 98.12 110 LYS A C 1
ATOM 866 O O . LYS A 1 110 ? 2.232 19.891 -6.164 1 98.12 110 LYS A O 1
ATOM 871 N N . PRO A 1 111 ? 0.445 18.719 -6.762 1 97.5 111 PRO A N 1
ATOM 872 C CA . PRO A 1 111 ? 1.249 17.5 -6.934 1 97.5 111 PRO A CA 1
ATOM 873 C C . PRO A 1 111 ? 2.469 17.734 -7.824 1 97.5 111 PRO A C 1
ATOM 875 O O . PRO A 1 111 ? 3.557 17.234 -7.523 1 97.5 111 PRO A O 1
ATOM 878 N N . VAL A 1 112 ? 2.389 18.453 -8.805 1 96.31 112 VAL A N 1
ATOM 879 C CA . VAL A 1 112 ? 3.467 18.672 -9.766 1 96.31 112 VAL A CA 1
ATOM 880 C C . VAL A 1 112 ? 4.598 19.453 -9.102 1 96.31 112 VAL A C 1
ATOM 882 O O . VAL A 1 112 ? 5.727 19.453 -9.594 1 96.31 112 VAL A O 1
ATOM 885 N N . LYS A 1 113 ? 4.379 20.062 -7.98 1 97.5 113 LYS A N 1
ATOM 886 C CA . LYS A 1 113 ? 5.375 20.891 -7.309 1 97.5 113 LYS A CA 1
ATOM 887 C C . LYS A 1 113 ? 5.93 20.188 -6.07 1 97.5 113 LYS A C 1
ATOM 889 O O . LYS A 1 113 ? 6.812 20.719 -5.395 1 97.5 113 LYS A O 1
ATOM 894 N N . LEU A 1 114 ? 5.43 19.047 -5.77 1 97.38 114 LEU A N 1
ATOM 895 C CA . LEU A 1 114 ? 5.879 18.328 -4.578 1 97.38 114 LEU A CA 1
ATOM 896 C C . LEU A 1 114 ? 7.379 18.062 -4.637 1 97.38 114 LEU A C 1
ATOM 898 O O . LEU A 1 114 ? 8.055 18.078 -3.605 1 97.38 114 LEU A O 1
ATOM 902 N N . ALA A 1 115 ? 7.91 17.828 -5.816 1 92.38 115 ALA A N 1
ATOM 903 C CA . ALA A 1 115 ? 9.32 17.516 -6.012 1 92.38 115 ALA A CA 1
ATOM 904 C C . ALA A 1 115 ? 10.211 18.688 -5.598 1 92.38 115 ALA A C 1
ATOM 906 O O . ALA A 1 115 ? 11.422 18.531 -5.43 1 92.38 115 ALA A O 1
ATOM 907 N N . ASP A 1 116 ? 9.672 19.859 -5.477 1 95.62 116 ASP A N 1
ATOM 908 C CA . ASP A 1 116 ? 10.414 21.047 -5.078 1 95.62 116 ASP A CA 1
ATOM 909 C C . ASP A 1 116 ? 10.703 21.047 -3.58 1 95.62 116 ASP A C 1
ATOM 911 O O . ASP A 1 116 ? 11.484 21.859 -3.088 1 95.62 116 ASP A O 1
ATOM 915 N N . TYR A 1 117 ? 10.086 20.141 -2.852 1 96.94 117 TYR A N 1
ATOM 916 C CA . TYR A 1 117 ? 10.258 20.062 -1.405 1 96.94 117 TYR A CA 1
ATOM 917 C C . TYR A 1 117 ? 11.164 18.891 -1.035 1 96.94 117 TYR A C 1
ATOM 919 O O . TYR A 1 117 ? 11.047 17.797 -1.607 1 96.94 117 TYR A O 1
ATOM 927 N N . GLU A 1 118 ? 12.102 19.125 -0.161 1 95.94 118 GLU A N 1
ATOM 928 C CA . GLU A 1 118 ? 12.969 18.031 0.312 1 95.94 118 GLU A CA 1
ATOM 929 C C . GLU A 1 118 ? 12.203 17.078 1.226 1 95.94 118 GLU A C 1
ATOM 931 O O . GLU A 1 118 ? 11.797 17.453 2.328 1 95.94 118 GLU A O 1
ATOM 936 N N . MET A 1 119 ? 12.031 15.867 0.78 1 96.38 119 MET A N 1
ATOM 937 C CA . MET A 1 119 ? 11.297 14.844 1.514 1 96.38 119 MET A CA 1
ATOM 938 C C . MET A 1 119 ? 12.172 13.617 1.746 1 96.38 119 MET A C 1
ATOM 940 O O . MET A 1 119 ? 13.18 13.422 1.06 1 96.38 119 MET A O 1
ATOM 944 N N . PRO A 1 120 ? 11.867 12.836 2.779 1 95.12 120 PRO A N 1
ATOM 945 C CA . PRO A 1 120 ? 12.633 11.602 2.975 1 95.12 120 PRO A CA 1
ATOM 946 C C . PRO A 1 120 ? 12.641 10.711 1.735 1 95.12 120 PRO A C 1
ATOM 948 O O . PRO A 1 120 ? 11.672 10.703 0.972 1 95.12 120 PRO A O 1
ATOM 951 N N . PRO A 1 121 ? 13.672 9.961 1.544 1 93 121 PRO A N 1
ATOM 952 C CA . PRO A 1 121 ? 13.781 9.102 0.367 1 93 121 PRO A CA 1
ATOM 953 C C . PRO A 1 121 ? 12.578 8.172 0.202 1 93 121 PRO A C 1
ATOM 955 O O . PRO A 1 121 ? 12.18 7.871 -0.925 1 93 121 PRO A O 1
ATOM 958 N N . ALA A 1 122 ? 12 7.719 1.26 1 93.62 122 ALA A N 1
ATOM 959 C CA . ALA A 1 122 ? 10.875 6.785 1.221 1 93.62 122 ALA A CA 1
ATOM 960 C C . ALA A 1 122 ? 9.656 7.414 0.553 1 93.62 122 ALA A C 1
ATOM 962 O O . ALA A 1 122 ? 8.766 6.707 0.076 1 93.62 122 ALA A O 1
ATOM 963 N N . ASP A 1 123 ? 9.625 8.703 0.469 1 95.19 123 ASP A N 1
ATOM 964 C CA . ASP A 1 123 ? 8.438 9.383 -0.026 1 95.19 123 ASP A CA 1
ATOM 965 C C . ASP A 1 123 ? 8.508 9.586 -1.539 1 95.19 123 ASP A C 1
ATOM 967 O O . ASP A 1 123 ? 7.496 9.891 -2.176 1 95.19 123 ASP A O 1
ATOM 971 N N . ALA A 1 124 ? 9.633 9.406 -2.143 1 92.94 124 ALA A N 1
ATOM 972 C CA . ALA A 1 124 ? 9.836 9.734 -3.553 1 92.94 124 ALA A CA 1
ATOM 973 C C . ALA A 1 124 ? 8.852 8.961 -4.434 1 92.94 124 ALA A C 1
ATOM 975 O O . ALA A 1 124 ? 8.172 9.547 -5.273 1 92.94 124 ALA A O 1
ATOM 976 N N . PRO A 1 125 ? 8.734 7.711 -4.262 1 93.5 125 PRO A N 1
ATOM 977 C CA . PRO A 1 125 ? 7.773 7 -5.105 1 93.5 125 PRO A CA 1
ATOM 978 C C . PRO A 1 125 ? 6.336 7.465 -4.883 1 93.5 125 PRO A C 1
ATOM 980 O O . PRO A 1 125 ? 5.531 7.461 -5.82 1 93.5 125 PRO A O 1
ATOM 983 N N . LEU A 1 126 ? 5.992 7.777 -3.676 1 96.56 126 LEU A N 1
ATOM 984 C CA . LEU A 1 126 ? 4.648 8.242 -3.357 1 96.56 126 LEU A CA 1
ATOM 985 C C . LEU A 1 126 ? 4.336 9.547 -4.086 1 96.56 126 LEU A C 1
ATOM 987 O O . LEU A 1 126 ? 3.229 9.727 -4.598 1 96.56 126 LEU A O 1
ATOM 991 N N . VAL A 1 127 ? 5.34 10.406 -4.125 1 95.88 127 VAL A N 1
ATOM 992 C CA . VAL A 1 127 ? 5.203 11.695 -4.797 1 95.88 127 VAL A CA 1
ATOM 993 C C . VAL A 1 127 ? 4.945 11.469 -6.285 1 95.88 127 VAL A C 1
ATOM 995 O O . VAL A 1 127 ? 4.098 12.141 -6.883 1 95.88 127 VAL A O 1
ATOM 998 N N . ALA A 1 128 ? 5.637 10.555 -6.848 1 94.06 128 ALA A N 1
ATOM 999 C CA . ALA A 1 128 ? 5.449 10.242 -8.266 1 94.06 128 ALA A CA 1
ATOM 1000 C C . ALA A 1 128 ? 4.027 9.758 -8.531 1 94.06 128 ALA A C 1
ATOM 1002 O O . ALA A 1 128 ? 3.395 10.18 -9.5 1 94.06 128 ALA A O 1
ATOM 1003 N N . TRP A 1 129 ? 3.502 8.969 -7.668 1 93.81 129 TRP A N 1
ATOM 1004 C CA . TRP A 1 129 ? 2.143 8.453 -7.805 1 93.81 129 TRP A CA 1
ATOM 1005 C C . TRP A 1 129 ? 1.121 9.578 -7.676 1 93.81 129 TRP A C 1
ATOM 1007 O O . TRP A 1 129 ? 0.146 9.625 -8.43 1 93.81 129 TRP A O 1
ATOM 1017 N N . LEU A 1 130 ? 1.314 10.406 -6.766 1 95.69 130 LEU A N 1
ATOM 1018 C CA . LEU A 1 130 ? 0.392 11.516 -6.562 1 95.69 130 LEU A CA 1
ATOM 1019 C C . LEU A 1 130 ? 0.361 12.438 -7.781 1 95.69 130 LEU A C 1
ATOM 1021 O O . LEU A 1 130 ? -0.706 12.906 -8.18 1 95.69 130 LEU A O 1
ATOM 1025 N N . ARG A 1 131 ? 1.495 12.664 -8.32 1 93.38 131 ARG A N 1
ATOM 1026 C CA . ARG A 1 131 ? 1.578 13.492 -9.516 1 93.38 131 ARG A CA 1
ATOM 1027 C C . ARG A 1 131 ? 0.754 12.906 -10.656 1 93.38 131 ARG A C 1
ATOM 1029 O O . ARG A 1 131 ? 0.082 13.633 -11.383 1 93.38 131 ARG A O 1
ATOM 1036 N N . ASP A 1 132 ? 0.744 11.648 -10.766 1 88.44 132 ASP A N 1
ATOM 1037 C CA . ASP A 1 132 ? 0.091 10.969 -11.875 1 88.44 132 ASP A CA 1
ATOM 1038 C C . ASP A 1 132 ? -1.401 10.781 -11.609 1 88.44 132 ASP A C 1
ATOM 1040 O O . ASP A 1 132 ? -2.193 10.656 -12.547 1 88.44 132 ASP A O 1
ATOM 1044 N N . PHE A 1 133 ? -1.806 10.852 -10.398 1 85.56 133 PHE A N 1
ATOM 1045 C CA . PHE A 1 133 ? -3.164 10.438 -10.07 1 85.56 133 PHE A CA 1
ATOM 1046 C C . PHE A 1 133 ? -4.016 11.633 -9.664 1 85.56 133 PHE A C 1
ATOM 1048 O O . PHE A 1 133 ? -5.242 11.602 -9.781 1 85.56 133 PHE A O 1
ATOM 1055 N N . VAL A 1 134 ? -3.391 12.539 -9.055 1 80.56 134 VAL A N 1
ATOM 1056 C CA . VAL A 1 134 ? -4.156 13.688 -8.578 1 80.56 134 VAL A CA 1
ATOM 1057 C C . VAL A 1 134 ? -4.031 14.836 -9.578 1 80.56 134 VAL A C 1
ATOM 1059 O O . VAL A 1 134 ? -2.941 15.117 -10.078 1 80.56 134 VAL A O 1
ATOM 1062 N N . MET B 1 1 ? -11.414 -6.043 22.062 1 50.5 1 MET B N 1
ATOM 1063 C CA . MET B 1 1 ? -10.078 -6.625 21.953 1 50.5 1 MET B CA 1
ATOM 1064 C C . MET B 1 1 ? -9.453 -6.273 20.594 1 50.5 1 MET B C 1
ATOM 1066 O O . MET B 1 1 ? -10.141 -6.281 19.578 1 50.5 1 MET B O 1
ATOM 1070 N N . THR B 1 2 ? -8.352 -5.574 20.531 1 74.19 2 THR B N 1
ATOM 1071 C CA . THR B 1 2 ? -7.762 -5.055 19.312 1 74.19 2 THR B CA 1
ATOM 1072 C C . THR B 1 2 ? -7.398 -6.195 18.359 1 74.19 2 THR B C 1
ATOM 1074 O O . THR B 1 2 ? -6.887 -7.23 18.797 1 74.19 2 THR B O 1
ATOM 1077 N N . LYS B 1 3 ? -7.965 -6.406 17.188 1 86.12 3 LYS B N 1
ATOM 1078 C CA . LYS B 1 3 ? -7.699 -7.449 16.203 1 86.12 3 LYS B CA 1
ATOM 1079 C C . LYS B 1 3 ? -6.25 -7.406 15.734 1 86.12 3 LYS B C 1
ATOM 1081 O O . LYS B 1 3 ? -5.703 -6.328 15.484 1 86.12 3 LYS B O 1
ATOM 1086 N N . PRO B 1 4 ? -5.652 -8.633 15.805 1 94.19 4 PRO B N 1
ATOM 1087 C CA . PRO B 1 4 ? -4.277 -8.664 15.305 1 94.19 4 PRO B CA 1
ATOM 1088 C C . PRO B 1 4 ? -4.176 -8.25 13.836 1 94.19 4 PRO B C 1
ATOM 1090 O O . PRO B 1 4 ? -5.062 -8.562 13.039 1 94.19 4 PRO B O 1
ATOM 1093 N N . MET B 1 5 ? -3.125 -7.59 13.547 1 95.06 5 MET B N 1
ATOM 1094 C CA . MET B 1 5 ? -2.818 -7.25 12.156 1 95.06 5 MET B CA 1
ATOM 1095 C C . MET B 1 5 ? -2.086 -8.398 11.469 1 95.06 5 MET B C 1
ATOM 1097 O O . MET B 1 5 ? -1.131 -8.953 12.016 1 95.06 5 MET B O 1
ATOM 1101 N N . VAL B 1 6 ? -2.539 -8.805 10.352 1 96.38 6 VAL B N 1
ATOM 1102 C CA . VAL B 1 6 ? -1.874 -9.812 9.531 1 96.38 6 VAL B CA 1
ATOM 1103 C C . VAL B 1 6 ? -1.347 -9.164 8.25 1 96.38 6 VAL B C 1
ATOM 1105 O O . VAL B 1 6 ? -2.111 -8.57 7.484 1 96.38 6 VAL B O 1
ATOM 1108 N N . LEU B 1 7 ? -0.083 -9.227 8.055 1 97.62 7 LEU B N 1
ATOM 1109 C CA . LEU B 1 7 ? 0.573 -8.68 6.875 1 97.62 7 LEU B CA 1
ATOM 1110 C C . LEU B 1 7 ? 0.767 -9.75 5.809 1 97.62 7 LEU B C 1
ATOM 1112 O O . LEU B 1 7 ? 1.438 -10.758 6.047 1 97.62 7 LEU B O 1
ATOM 1116 N N . VAL B 1 8 ? 0.122 -9.539 4.672 1 98.25 8 VAL B N 1
ATOM 1117 C CA . VAL B 1 8 ? 0.253 -10.43 3.523 1 98.25 8 VAL B CA 1
ATOM 1118 C C . VAL B 1 8 ? 0.871 -9.672 2.352 1 98.25 8 VAL B C 1
ATOM 1120 O O . VAL B 1 8 ? 0.462 -8.547 2.043 1 98.25 8 VAL B O 1
ATOM 1123 N N . ALA B 1 9 ? 1.899 -10.18 1.763 1 98.69 9 ALA B N 1
ATOM 1124 C CA . ALA B 1 9 ? 2.449 -9.633 0.525 1 98.69 9 ALA B CA 1
ATOM 1125 C C . ALA B 1 9 ? 1.909 -10.375 -0.692 1 98.69 9 ALA B C 1
ATOM 1127 O O . ALA B 1 9 ? 1.854 -11.609 -0.699 1 98.69 9 ALA B O 1
ATOM 1128 N N . ALA B 1 10 ? 1.469 -9.641 -1.659 1 98.75 10 ALA B N 1
ATOM 1129 C CA . ALA B 1 10 ? 0.928 -10.227 -2.883 1 98.75 10 ALA B CA 1
ATOM 1130 C C . ALA B 1 10 ? 1.562 -9.594 -4.121 1 98.75 10 ALA B C 1
ATOM 1132 O O . ALA B 1 10 ? 2.172 -8.531 -4.039 1 98.75 10 ALA B O 1
ATOM 1133 N N . ALA B 1 11 ? 1.436 -10.273 -5.246 1 98.75 11 ALA B N 1
ATOM 1134 C CA . ALA B 1 11 ? 2.051 -9.812 -6.488 1 98.75 11 ALA B CA 1
ATOM 1135 C C . ALA B 1 11 ? 1.059 -9.867 -7.645 1 98.75 11 ALA B C 1
ATOM 1137 O O . ALA B 1 11 ? 0.311 -10.844 -7.781 1 98.75 11 ALA B O 1
ATOM 1138 N N . ALA B 1 12 ? 1.015 -8.875 -8.352 1 98.69 12 ALA B N 1
ATOM 1139 C CA . ALA B 1 12 ? 0.45 -8.914 -9.695 1 98.69 12 ALA B CA 1
ATOM 1140 C C . ALA B 1 12 ? 1.537 -9.148 -10.742 1 98.69 12 ALA B C 1
ATOM 1142 O O . ALA B 1 12 ? 2.242 -8.211 -11.133 1 98.69 12 ALA B O 1
ATOM 1143 N N . LEU B 1 13 ? 1.729 -10.367 -11.195 1 98.75 13 LEU B N 1
ATOM 1144 C CA . LEU B 1 13 ? 2.6 -10.672 -12.328 1 98.75 13 LEU B CA 1
ATOM 1145 C C . LEU B 1 13 ? 1.931 -10.297 -13.648 1 98.75 13 LEU B C 1
ATOM 1147 O O . LEU B 1 13 ? 0.814 -10.734 -13.93 1 98.75 13 LEU B O 1
ATOM 1151 N N . ILE B 1 14 ? 2.604 -9.508 -14.383 1 98.44 14 ILE B N 1
ATOM 1152 C CA . ILE B 1 14 ? 2.057 -9.039 -15.656 1 98.44 14 ILE B CA 1
ATOM 1153 C C . ILE B 1 14 ? 2.879 -9.602 -16.812 1 98.44 14 ILE B C 1
ATOM 1155 O O . ILE B 1 14 ? 4.09 -9.375 -16.891 1 98.44 14 ILE B O 1
ATOM 1159 N N . ASP B 1 15 ? 2.242 -10.297 -17.672 1 98 15 ASP B N 1
ATOM 1160 C CA . ASP B 1 15 ? 2.98 -10.867 -18.781 1 98 15 ASP B CA 1
ATOM 1161 C C . ASP B 1 15 ? 3.062 -9.883 -19.953 1 98 15 ASP B C 1
ATOM 1163 O O . ASP B 1 15 ? 2.52 -8.773 -19.875 1 98 15 ASP B O 1
ATOM 1167 N N . PRO B 1 16 ? 3.797 -10.188 -21.031 1 96.75 16 PRO B N 1
ATOM 1168 C CA . PRO B 1 16 ? 4.023 -9.258 -22.125 1 96.75 16 PRO B CA 1
ATOM 1169 C C . PRO B 1 16 ? 2.729 -8.844 -22.828 1 96.75 16 PRO B C 1
ATOM 1171 O O . PRO B 1 16 ? 2.68 -7.785 -23.469 1 96.75 16 PRO B O 1
ATOM 1174 N N . ASP B 1 17 ? 1.68 -9.594 -22.703 1 97.12 17 ASP B N 1
ATOM 1175 C CA . ASP B 1 17 ? 0.398 -9.289 -23.328 1 97.12 17 ASP B CA 1
ATOM 1176 C C . ASP B 1 17 ? -0.477 -8.445 -22.406 1 97.12 17 ASP B C 1
ATOM 1178 O O . ASP B 1 17 ? -1.629 -8.148 -22.719 1 97.12 17 ASP B O 1
ATOM 1182 N N . GLY B 1 18 ? 0.021 -8.094 -21.203 1 97.12 18 GLY B N 1
ATOM 1183 C CA . GLY B 1 18 ? -0.718 -7.254 -20.266 1 97.12 18 GLY B CA 1
ATOM 1184 C C . GLY B 1 18 ? -1.695 -8.031 -19.406 1 97.12 18 GLY B C 1
ATOM 1185 O O . GLY B 1 18 ? -2.611 -7.449 -18.828 1 97.12 18 GLY B O 1
ATOM 1186 N N . ARG B 1 19 ? -1.576 -9.344 -19.391 1 98.5 19 ARG B N 1
ATOM 1187 C CA . ARG B 1 19 ? -2.43 -10.164 -18.547 1 98.5 19 ARG B CA 1
ATOM 1188 C C . ARG B 1 19 ? -1.832 -10.305 -17.156 1 98.5 19 ARG B C 1
ATOM 1190 O O . ARG B 1 19 ? -0.61 -10.281 -16.984 1 98.5 19 ARG B O 1
ATOM 1197 N N . VAL B 1 20 ? -2.717 -10.438 -16.203 1 98.69 20 VAL B N 1
ATOM 1198 C CA . VAL B 1 20 ? -2.338 -10.586 -14.797 1 98.69 20 VAL B CA 1
ATOM 1199 C C . VAL B 1 20 ? -2.545 -12.031 -14.352 1 98.69 20 VAL B C 1
ATOM 1201 O O . VAL B 1 20 ? -3.572 -12.641 -14.656 1 98.69 20 VAL B O 1
ATOM 1204 N N . LEU B 1 21 ? -1.559 -12.531 -13.617 1 98.81 21 LEU B N 1
ATOM 1205 C CA . LEU B 1 21 ? -1.671 -13.898 -13.125 1 98.81 21 LEU B CA 1
ATOM 1206 C C . LEU B 1 21 ? -2.521 -13.945 -11.859 1 98.81 21 LEU B C 1
ATOM 1208 O O . LEU B 1 21 ? -2.275 -13.195 -10.906 1 98.81 21 LEU B O 1
ATOM 1212 N N . ILE B 1 22 ? -3.496 -14.773 -11.82 1 98.62 22 ILE B N 1
ATOM 1213 C CA . ILE B 1 22 ? -4.219 -15.094 -10.594 1 98.62 22 ILE B CA 1
ATOM 1214 C C . ILE B 1 22 ? -4.211 -16.609 -10.375 1 98.62 22 ILE B C 1
ATOM 1216 O O . ILE B 1 22 ? -4.012 -17.375 -11.312 1 98.62 22 ILE B O 1
ATOM 1220 N N . CYS B 1 23 ? -4.34 -17 -9.164 1 98.06 23 CYS B N 1
ATOM 1221 C CA . CYS B 1 23 ? -4.262 -18.391 -8.75 1 98.06 23 CYS B CA 1
ATOM 1222 C C . CYS B 1 23 ? -5.516 -18.812 -7.984 1 98.06 23 CYS B C 1
ATOM 1224 O O . CYS B 1 23 ? -6.074 -18.016 -7.223 1 98.06 23 CYS B O 1
ATOM 1226 N N . GLN B 1 24 ? -5.867 -20.016 -8.117 1 97.12 24 GLN B N 1
ATOM 1227 C CA . GLN B 1 24 ? -7.047 -20.531 -7.426 1 97.12 24 GLN B CA 1
ATOM 1228 C C . GLN B 1 24 ? -6.652 -21.312 -6.176 1 97.12 24 GLN B C 1
ATOM 1230 O O . GLN B 1 24 ? -5.832 -22.234 -6.246 1 97.12 24 GLN B O 1
ATOM 1235 N N . ARG B 1 25 ? -7.254 -20.906 -5.055 1 93.75 25 ARG B N 1
ATOM 1236 C CA . ARG B 1 25 ? -6.973 -21.562 -3.781 1 93.75 25 ARG B CA 1
ATOM 1237 C C . ARG B 1 25 ? -7.418 -23.016 -3.799 1 93.75 25 ARG B C 1
ATOM 1239 O O . ARG B 1 25 ? -8.484 -23.344 -4.332 1 93.75 25 ARG B O 1
ATOM 1246 N N . PRO B 1 26 ? -6.578 -23.844 -3.207 1 90.44 26 PRO B N 1
ATOM 1247 C CA . PRO B 1 26 ? -6.906 -25.266 -3.209 1 90.44 26 PRO B CA 1
ATOM 1248 C C . PRO B 1 26 ? -8.148 -25.594 -2.385 1 90.44 26 PRO B C 1
ATOM 1250 O O . PRO B 1 26 ? -8.57 -24.781 -1.558 1 90.44 26 PRO B O 1
ATOM 1253 N N . GLU B 1 27 ? -8.633 -26.781 -2.633 1 85.44 27 GLU B N 1
ATOM 1254 C CA . GLU B 1 27 ? -9.797 -27.25 -1.887 1 85.44 27 GLU B CA 1
ATOM 1255 C C . GLU B 1 27 ? -9.438 -27.562 -0.437 1 85.44 27 GLU B C 1
ATOM 1257 O O . GLU B 1 27 ? -8.289 -27.875 -0.131 1 85.44 27 GLU B O 1
ATOM 1262 N N . GLY B 1 28 ? -10.445 -27.344 0.459 1 81.38 28 GLY B N 1
ATOM 1263 C CA . GLY B 1 28 ? -10.273 -27.75 1.844 1 81.38 28 GLY B CA 1
ATOM 1264 C C . GLY B 1 28 ? -9.656 -26.672 2.713 1 81.38 28 GLY B C 1
ATOM 1265 O O . GLY B 1 28 ? -9.5 -26.844 3.922 1 81.38 28 GLY B O 1
ATOM 1266 N N . LYS B 1 29 ? -9.234 -25.688 2.035 1 76.31 29 LYS B N 1
ATOM 1267 C CA . LYS B 1 29 ? -8.648 -24.594 2.795 1 76.31 29 LYS B CA 1
ATOM 1268 C C . LYS B 1 29 ? -9.625 -23.422 2.906 1 76.31 29 LYS B C 1
ATOM 1270 O O . LYS B 1 29 ? -10.688 -23.422 2.279 1 76.31 29 LYS B O 1
ATOM 1275 N N . GLN B 1 30 ? -9.391 -22.531 3.818 1 75.88 30 GLN B N 1
ATOM 1276 C CA . GLN B 1 30 ? -10.195 -21.328 3.941 1 75.88 30 GLN B CA 1
ATOM 1277 C C . GLN B 1 30 ? -10.297 -20.594 2.605 1 75.88 30 GLN B C 1
ATOM 1279 O O . GLN B 1 30 ? -9.305 -20.453 1.891 1 75.88 30 GLN B O 1
ATOM 1284 N N . LEU B 1 31 ? -11.5 -20.172 2.213 1 81.94 31 LEU B N 1
ATOM 1285 C CA . LEU B 1 31 ? -11.758 -19.438 0.98 1 81.94 31 LEU B CA 1
ATOM 1286 C C . LEU B 1 31 ? -11.445 -20.297 -0.242 1 81.94 31 LEU B C 1
ATOM 1288 O O . LEU B 1 31 ? -10.93 -19.797 -1.242 1 81.94 31 LEU B O 1
ATOM 1292 N N . ALA B 1 32 ? -11.703 -21.641 -0.04 1 86.81 32 ALA B N 1
ATOM 1293 C CA . ALA B 1 32 ? -11.453 -22.609 -1.107 1 86.81 32 ALA B CA 1
ATOM 1294 C C . ALA B 1 32 ? -12.172 -22.203 -2.391 1 86.81 32 ALA B C 1
ATOM 1296 O O . ALA B 1 32 ? -13.328 -21.766 -2.354 1 86.81 32 ALA B O 1
ATOM 1297 N N . GLY B 1 33 ? -11.375 -22.312 -3.486 1 91.19 33 GLY B N 1
ATOM 1298 C CA . GLY B 1 33 ? -11.969 -22.094 -4.797 1 91.19 33 GLY B CA 1
ATOM 1299 C C . GLY B 1 33 ? -11.883 -20.656 -5.262 1 91.19 33 GLY B C 1
ATOM 1300 O O . GLY B 1 33 ? -12.039 -20.375 -6.449 1 91.19 33 GLY B O 1
ATOM 1301 N N . LEU B 1 34 ? -11.664 -19.75 -4.383 1 95.44 34 LEU B N 1
ATOM 1302 C CA . LEU B 1 34 ? -11.539 -18.344 -4.758 1 95.44 34 LEU B CA 1
ATOM 1303 C C . LEU B 1 34 ? -10.195 -18.078 -5.43 1 95.44 34 LEU B C 1
ATOM 1305 O O . LEU B 1 34 ? -9.211 -18.766 -5.156 1 95.44 34 LEU B O 1
ATOM 1309 N N . TRP B 1 35 ? -10.219 -17.141 -6.305 1 97.5 35 TRP B N 1
ATOM 1310 C CA . TRP B 1 35 ? -9 -16.719 -6.984 1 97.5 35 TRP B CA 1
ATOM 1311 C C . TRP B 1 35 ? -8.305 -15.602 -6.211 1 97.5 35 TRP B C 1
ATOM 1313 O O . TRP B 1 35 ? -8.953 -14.805 -5.535 1 97.5 35 TRP B O 1
ATOM 1323 N N . GLU B 1 36 ? -7.004 -15.609 -6.258 1 97.31 36 GLU B N 1
ATOM 1324 C CA . GLU B 1 36 ? -6.227 -14.602 -5.547 1 97.31 36 GLU B CA 1
ATOM 1325 C C . GLU B 1 36 ? -4.926 -14.289 -6.277 1 97.31 36 GLU B C 1
ATOM 1327 O O . GLU B 1 36 ? -4.52 -15.023 -7.176 1 97.31 36 GLU B O 1
ATOM 1332 N N . PHE B 1 37 ? -4.34 -13.18 -5.953 1 98.56 37 PHE B N 1
ATOM 1333 C CA . PHE B 1 37 ? -2.965 -12.914 -6.363 1 98.56 37 PHE B CA 1
ATOM 1334 C C . PHE B 1 37 ? -1.992 -13.828 -5.621 1 98.56 37 PHE B C 1
ATOM 1336 O O . PHE B 1 37 ? -2.172 -14.094 -4.434 1 98.56 37 PHE B O 1
ATOM 1343 N N . PRO B 1 38 ? -0.995 -14.336 -6.34 1 98.56 38 PRO B N 1
ATOM 1344 C CA . PRO B 1 38 ? -0.005 -15.133 -5.609 1 98.56 38 PRO B CA 1
ATOM 1345 C C . PRO B 1 38 ? 0.709 -14.328 -4.523 1 98.56 38 PRO B C 1
ATOM 1347 O O . PRO B 1 38 ? 0.871 -13.117 -4.648 1 98.56 38 PRO B O 1
ATOM 1350 N N . GLY B 1 39 ? 1.186 -14.945 -3.535 1 98.19 39 GLY B N 1
ATOM 1351 C CA . GLY B 1 39 ? 1.806 -14.352 -2.363 1 98.19 39 GLY B CA 1
ATOM 1352 C C . GLY B 1 39 ? 1.506 -15.102 -1.081 1 98.19 39 GLY B C 1
ATOM 1353 O O . GLY B 1 39 ? 1.201 -16.297 -1.112 1 98.19 39 GLY B O 1
ATOM 1354 N N . GLY B 1 40 ? 1.735 -14.406 0.123 1 97.62 40 GLY B N 1
ATOM 1355 C CA . GLY B 1 40 ? 1.503 -15.078 1.394 1 97.62 40 GLY B CA 1
ATOM 1356 C C . GLY B 1 40 ? 1.824 -14.203 2.594 1 97.62 40 GLY B C 1
ATOM 1357 O O . GLY B 1 40 ? 2.139 -13.023 2.441 1 97.62 40 GLY B O 1
ATOM 1358 N N . LYS B 1 41 ? 1.657 -14.828 3.732 1 97.94 41 LYS B N 1
ATOM 1359 C CA . LYS B 1 41 ? 1.902 -14.133 4.992 1 97.94 41 LYS B CA 1
ATOM 1360 C C . LYS B 1 41 ? 3.383 -13.812 5.164 1 97.94 41 LYS B C 1
ATOM 1362 O O . LYS B 1 41 ? 4.242 -14.656 4.91 1 97.94 41 LYS B O 1
ATOM 1367 N N . VAL B 1 42 ? 3.6 -12.547 5.555 1 97.88 42 VAL B N 1
ATOM 1368 C CA . VAL B 1 42 ? 4.969 -12.148 5.863 1 97.88 42 VAL B CA 1
ATOM 1369 C C . VAL B 1 42 ? 5.391 -12.742 7.207 1 97.88 42 VAL B C 1
ATOM 1371 O O . VAL B 1 42 ? 4.707 -12.555 8.219 1 97.88 42 VAL B O 1
ATOM 1374 N N . GLU B 1 43 ? 6.484 -13.445 7.305 1 96.19 43 GLU B N 1
ATOM 1375 C CA . GLU B 1 43 ? 7 -14.055 8.531 1 96.19 43 GLU B CA 1
ATOM 1376 C C . GLU B 1 43 ? 7.805 -13.047 9.344 1 96.19 43 GLU B C 1
ATOM 1378 O O . GLU B 1 43 ? 8.289 -12.047 8.812 1 96.19 43 GLU B O 1
ATOM 1383 N N . PRO B 1 44 ? 7.934 -13.328 10.602 1 92.06 44 PRO B N 1
ATOM 1384 C CA . PRO B 1 44 ? 8.75 -12.445 11.438 1 92.06 44 PRO B CA 1
ATOM 1385 C C . PRO B 1 44 ? 10.172 -12.281 10.906 1 92.06 44 PRO B C 1
ATOM 1387 O O . PRO B 1 44 ? 10.82 -13.273 10.547 1 92.06 44 PRO B O 1
ATOM 1390 N N . GLY B 1 45 ? 10.609 -11.031 10.82 1 91 45 GLY B N 1
ATOM 1391 C CA . GLY B 1 45 ? 11.977 -10.75 10.398 1 91 45 GLY B CA 1
ATOM 1392 C C . GLY B 1 45 ? 12.117 -10.641 8.891 1 91 45 GLY B C 1
ATOM 1393 O O . GLY B 1 45 ? 13.203 -10.328 8.391 1 91 45 GLY B O 1
ATOM 1394 N N . GLU B 1 46 ? 11.055 -10.828 8.242 1 94.69 46 GLU B N 1
ATOM 1395 C CA . GLU B 1 46 ? 11.031 -10.805 6.781 1 94.69 46 GLU B CA 1
ATOM 1396 C C . GLU B 1 46 ? 10.43 -9.5 6.262 1 94.69 46 GLU B C 1
ATOM 1398 O O . GLU B 1 46 ? 9.477 -8.977 6.844 1 94.69 46 GLU B O 1
ATOM 1403 N N . THR B 1 47 ? 11.094 -8.93 5.184 1 97.25 47 THR B N 1
ATOM 1404 C CA . THR B 1 47 ? 10.43 -7.832 4.484 1 97.25 47 THR B CA 1
ATOM 1405 C C . THR B 1 47 ? 9.336 -8.359 3.559 1 97.25 47 THR B C 1
ATOM 1407 O O . THR B 1 47 ? 9.328 -9.547 3.217 1 97.25 47 THR B O 1
ATOM 1410 N N . PRO B 1 48 ? 8.422 -7.523 3.15 1 98.19 48 PRO B N 1
ATOM 1411 C CA . PRO B 1 48 ? 7.418 -7.961 2.174 1 98.19 48 PRO B CA 1
ATOM 1412 C C . PRO B 1 48 ? 8.039 -8.477 0.881 1 98.19 48 PRO B C 1
ATOM 1414 O O . PRO B 1 48 ? 7.547 -9.445 0.297 1 98.19 48 PRO B O 1
ATOM 1417 N N . GLU B 1 49 ? 9.102 -7.848 0.462 1 98.44 49 GLU B N 1
ATOM 1418 C CA . GLU B 1 49 ? 9.781 -8.258 -0.762 1 98.44 49 GLU B CA 1
ATOM 1419 C C . GLU B 1 49 ? 10.391 -9.648 -0.611 1 98.44 49 GLU B C 1
ATOM 1421 O O . GLU B 1 49 ? 10.25 -10.492 -1.499 1 98.44 49 GLU B O 1
ATOM 1426 N N . ALA B 1 50 ? 11.078 -9.844 0.5 1 97.88 50 ALA B N 1
ATOM 1427 C CA . ALA B 1 50 ? 11.672 -11.156 0.759 1 97.88 50 ALA B CA 1
ATOM 1428 C C . ALA B 1 50 ? 10.602 -12.242 0.822 1 97.88 50 ALA B C 1
ATOM 1430 O O . ALA B 1 50 ? 10.797 -13.344 0.313 1 97.88 50 ALA B O 1
ATOM 1431 N N . CYS B 1 51 ? 9.523 -11.922 1.461 1 98.31 51 CYS B N 1
ATOM 1432 C CA . CYS B 1 51 ? 8.383 -12.82 1.535 1 98.31 51 CYS B CA 1
ATOM 1433 C C . CYS B 1 51 ? 7.898 -13.203 0.141 1 98.31 51 CYS B C 1
ATOM 1435 O O . CYS B 1 51 ? 7.719 -14.391 -0.155 1 98.31 51 CYS B O 1
ATOM 1437 N N . LEU B 1 52 ? 7.723 -12.258 -0.74 1 98.38 52 LEU B N 1
ATOM 1438 C CA . LEU B 1 52 ? 7.207 -12.508 -2.082 1 98.38 52 LEU B CA 1
ATOM 1439 C C . LEU B 1 52 ? 8.18 -13.375 -2.883 1 98.38 52 LEU B C 1
ATOM 1441 O O . LEU B 1 52 ? 7.758 -14.289 -3.59 1 98.38 52 LEU B O 1
ATOM 1445 N N . ILE B 1 53 ? 9.422 -13.008 -2.76 1 98.5 53 ILE B N 1
ATOM 1446 C CA . ILE B 1 53 ? 10.445 -13.766 -3.48 1 98.5 53 ILE B CA 1
ATOM 1447 C C . ILE B 1 53 ? 10.383 -15.234 -3.068 1 98.5 53 ILE B C 1
ATOM 1449 O O . ILE B 1 53 ? 10.383 -16.125 -3.922 1 98.5 53 ILE B O 1
ATOM 1453 N N . ARG B 1 54 ? 10.297 -15.453 -1.781 1 98.38 54 ARG B N 1
ATOM 1454 C CA . ARG B 1 54 ? 10.188 -16.812 -1.265 1 98.38 54 ARG B CA 1
ATOM 1455 C C . ARG B 1 54 ? 8.891 -17.469 -1.724 1 98.38 54 ARG B C 1
ATOM 1457 O O . ARG B 1 54 ? 8.914 -18.578 -2.26 1 98.38 54 ARG B O 1
ATOM 1464 N N . GLU B 1 55 ? 7.742 -16.828 -1.575 1 98.56 55 GLU B N 1
ATOM 1465 C CA . GLU B 1 55 ? 6.426 -17.375 -1.881 1 98.56 55 GLU B CA 1
ATOM 1466 C C . GLU B 1 55 ? 6.285 -17.672 -3.371 1 98.56 55 GLU B C 1
ATOM 1468 O O . GLU B 1 55 ? 5.668 -18.672 -3.754 1 98.56 55 GLU B O 1
ATOM 1473 N N . LEU B 1 56 ? 6.797 -16.844 -4.242 1 98.69 56 LEU B N 1
ATOM 1474 C CA . LEU B 1 56 ? 6.656 -17.031 -5.68 1 98.69 56 LEU B CA 1
ATOM 1475 C C . LEU B 1 56 ? 7.48 -18.219 -6.156 1 98.69 56 LEU B C 1
ATOM 1477 O O . LEU B 1 56 ? 7.078 -18.938 -7.078 1 98.69 56 LEU B O 1
ATOM 1481 N N . ASP B 1 57 ? 8.633 -18.359 -5.512 1 98.62 57 ASP B N 1
ATOM 1482 C CA . ASP B 1 57 ? 9.406 -19.562 -5.797 1 98.62 57 ASP B CA 1
ATOM 1483 C C . ASP B 1 57 ? 8.648 -20.812 -5.367 1 98.62 57 ASP B C 1
ATOM 1485 O O . ASP B 1 57 ? 8.5 -21.766 -6.148 1 98.62 57 ASP B O 1
ATOM 1489 N N . GLU B 1 58 ? 8.125 -20.781 -4.188 1 98.44 58 GLU B N 1
ATOM 1490 C CA . GLU B 1 58 ? 7.434 -21.938 -3.611 1 98.44 58 GLU B CA 1
ATOM 1491 C C . GLU B 1 58 ? 6.133 -22.219 -4.352 1 98.44 58 GLU B C 1
ATOM 1493 O O . GLU B 1 58 ? 5.82 -23.375 -4.641 1 98.44 58 GLU B O 1
ATOM 1498 N N . GLU B 1 59 ? 5.355 -21.188 -4.68 1 98.25 59 GLU B N 1
ATOM 1499 C CA . GLU B 1 59 ? 4.008 -21.359 -5.211 1 98.25 59 GLU B CA 1
ATOM 1500 C C . GLU B 1 59 ? 4.031 -21.562 -6.727 1 98.25 59 GLU B C 1
ATOM 1502 O O . GLU B 1 59 ? 3.184 -22.266 -7.273 1 98.25 59 GLU B O 1
ATOM 1507 N N . LEU B 1 60 ? 5.02 -20.969 -7.41 1 98.5 60 LEU B N 1
ATOM 1508 C CA . LEU B 1 60 ? 4.934 -20.875 -8.859 1 98.5 60 LEU B CA 1
ATOM 1509 C C . LEU B 1 60 ? 6.215 -21.391 -9.516 1 98.5 60 LEU B C 1
ATOM 1511 O O . LEU B 1 60 ? 6.27 -21.578 -10.734 1 98.5 60 LEU B O 1
ATOM 1515 N N . GLY B 1 61 ? 7.301 -21.547 -8.742 1 98.44 61 GLY B N 1
ATOM 1516 C CA . GLY B 1 61 ? 8.555 -22.047 -9.281 1 98.44 61 GLY B CA 1
ATOM 1517 C C . GLY B 1 61 ? 9.344 -21 -10.039 1 98.44 61 GLY B C 1
ATOM 1518 O O . GLY B 1 61 ? 10.133 -21.328 -10.93 1 98.44 61 GLY B O 1
ATOM 1519 N N . ILE B 1 62 ? 9.133 -19.766 -9.727 1 98.62 62 ILE B N 1
ATOM 1520 C CA . ILE B 1 62 ? 9.836 -18.719 -10.461 1 98.62 62 ILE B CA 1
ATOM 1521 C C . ILE B 1 62 ? 10.789 -17.984 -9.523 1 98.62 62 ILE B C 1
ATOM 1523 O O . ILE B 1 62 ? 10.617 -18 -8.297 1 98.62 62 ILE B O 1
ATOM 1527 N N . ARG B 1 63 ? 11.805 -17.359 -10.125 1 98.62 63 ARG B N 1
ATOM 1528 C CA . ARG B 1 63 ? 12.789 -16.562 -9.398 1 98.62 63 ARG B CA 1
ATOM 1529 C C . ARG B 1 63 ? 12.625 -15.078 -9.719 1 98.62 63 ARG B C 1
ATOM 1531 O O . ARG B 1 63 ? 12.578 -14.688 -10.891 1 98.62 63 ARG B O 1
ATOM 1538 N N . VAL B 1 64 ? 12.453 -14.328 -8.719 1 98.25 64 VAL B N 1
ATOM 1539 C CA . VAL B 1 64 ? 12.328 -12.883 -8.836 1 98.25 64 VAL B CA 1
ATOM 1540 C C . VAL B 1 64 ? 13.398 -12.195 -7.992 1 98.25 64 VAL B C 1
ATOM 1542 O O . VAL B 1 64 ? 13.773 -12.695 -6.934 1 98.25 64 VAL B O 1
ATOM 1545 N N . THR B 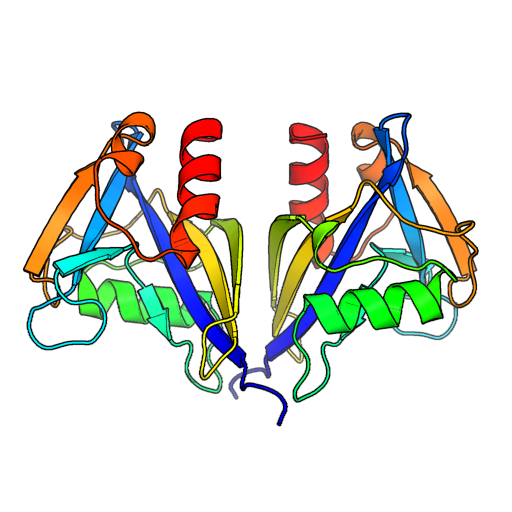1 65 ? 13.93 -11.102 -8.5 1 97.94 65 THR B N 1
ATOM 1546 C CA . THR B 1 65 ? 14.836 -10.273 -7.711 1 97.94 65 THR B CA 1
ATOM 1547 C C . THR B 1 65 ? 14.086 -9.078 -7.121 1 97.94 65 THR B C 1
ATOM 1549 O O . THR B 1 65 ? 13.047 -8.672 -7.637 1 97.94 65 THR B O 1
ATOM 1552 N N . LYS B 1 66 ? 14.586 -8.586 -6.047 1 97.31 66 LYS B N 1
ATOM 1553 C CA . LYS B 1 66 ? 13.953 -7.457 -5.363 1 97.31 66 LYS B CA 1
ATOM 1554 C C . LYS B 1 66 ? 13.75 -6.281 -6.316 1 97.31 66 LYS B C 1
ATOM 1556 O O . LYS B 1 66 ? 12.75 -5.57 -6.223 1 97.31 66 LYS B O 1
ATOM 1561 N N . SER B 1 67 ? 14.68 -6.07 -7.25 1 96.31 67 SER B N 1
ATOM 1562 C CA . SER B 1 67 ? 14.641 -4.934 -8.164 1 96.31 67 SER B CA 1
ATOM 1563 C C . SER B 1 67 ? 13.477 -5.055 -9.141 1 96.31 67 SER B C 1
ATOM 1565 O O . SER B 1 67 ? 13.102 -4.074 -9.789 1 96.31 67 SER B O 1
ATOM 1567 N N . CYS B 1 68 ? 12.898 -6.191 -9.258 1 97.31 68 CYS B N 1
ATOM 1568 C CA . CYS B 1 68 ? 11.789 -6.414 -10.18 1 97.31 68 CYS B CA 1
ATOM 1569 C C . CYS B 1 68 ? 10.461 -6.078 -9.516 1 97.31 68 CYS B C 1
ATOM 1571 O O . CYS B 1 68 ? 9.43 -5.992 -10.18 1 97.31 68 CYS B O 1
ATOM 1573 N N . LEU B 1 69 ? 10.484 -5.922 -8.211 1 98.19 69 LEU B N 1
ATOM 1574 C CA . LEU B 1 69 ? 9.258 -5.66 -7.461 1 98.19 69 LEU B CA 1
ATOM 1575 C C . LEU B 1 69 ? 8.969 -4.164 -7.398 1 98.19 69 LEU B C 1
ATOM 1577 O O . LEU B 1 69 ? 9.758 -3.396 -6.852 1 98.19 69 LEU B O 1
ATOM 1581 N N . ALA B 1 70 ? 7.867 -3.738 -7.941 1 96.88 70 ALA B N 1
ATOM 1582 C CA . ALA B 1 70 ? 7.438 -2.344 -7.867 1 96.88 70 ALA B CA 1
ATOM 1583 C C . ALA B 1 70 ? 6.25 -2.184 -6.922 1 96.88 70 ALA B C 1
ATOM 1585 O O . ALA B 1 70 ? 5.219 -2.834 -7.094 1 96.88 70 ALA B O 1
ATOM 1586 N N . SER B 1 71 ? 6.453 -1.341 -5.906 1 97.75 71 SER B N 1
ATOM 1587 C CA . SER B 1 71 ? 5.309 -1.041 -5.047 1 97.75 71 SER B CA 1
ATOM 1588 C C . SER B 1 71 ? 4.164 -0.43 -5.848 1 97.75 71 SER B C 1
ATOM 1590 O O . SER B 1 71 ? 4.387 0.434 -6.699 1 97.75 71 SER B O 1
ATOM 1592 N N . PHE B 1 72 ? 2.945 -0.873 -5.605 1 97 72 PHE B N 1
ATOM 1593 C CA . PHE B 1 72 ? 1.804 -0.408 -6.387 1 97 72 PHE B CA 1
ATOM 1594 C C . PHE B 1 72 ? 0.712 0.139 -5.473 1 97 72 PHE B C 1
ATOM 1596 O O . PHE B 1 72 ? 0.761 1.302 -5.066 1 97 72 PHE B O 1
ATOM 1603 N N . VAL B 1 73 ? -0.182 -0.733 -5.023 1 98 73 VAL B N 1
ATOM 1604 C CA . VAL B 1 73 ? -1.272 -0.354 -4.129 1 98 73 VAL B CA 1
ATOM 1605 C C . VAL B 1 73 ? -1.367 -1.351 -2.977 1 98 73 VAL B C 1
ATOM 1607 O O . VAL B 1 73 ? -0.552 -2.27 -2.875 1 98 73 VAL B O 1
ATOM 1610 N N . PHE B 1 74 ? -2.275 -1.068 -2.066 1 98.56 74 PHE B N 1
ATOM 1611 C CA . PHE B 1 74 ? -2.459 -1.998 -0.958 1 98.56 74 PHE B CA 1
ATOM 1612 C C . PHE B 1 74 ? -3.932 -2.105 -0.58 1 98.56 74 PHE B C 1
ATOM 1614 O O . PHE B 1 74 ? -4.727 -1.224 -0.906 1 98.56 74 PHE B O 1
ATOM 1621 N N . ALA B 1 75 ? -4.262 -3.221 0.043 1 98.12 75 ALA B N 1
ATOM 1622 C CA . ALA B 1 75 ? -5.57 -3.418 0.662 1 98.12 75 ALA B CA 1
ATOM 1623 C C . ALA B 1 75 ? -5.465 -3.385 2.184 1 98.12 75 ALA B C 1
ATOM 1625 O O . ALA B 1 75 ? -4.516 -3.916 2.76 1 98.12 75 ALA B O 1
ATOM 1626 N N . SER B 1 76 ? -6.297 -2.75 2.781 1 97.94 76 SER B N 1
ATOM 1627 C CA . SER B 1 76 ? -6.512 -2.729 4.227 1 97.94 76 SER B CA 1
ATOM 1628 C C . SER B 1 76 ? -7.945 -3.111 4.578 1 97.94 76 SER B C 1
ATOM 1630 O O . SER B 1 76 ? -8.875 -2.348 4.324 1 97.94 76 SER B O 1
ATOM 1632 N N . HIS B 1 77 ? -8.062 -4.297 5.137 1 96.69 77 HIS B N 1
ATOM 1633 C CA . HIS B 1 77 ? -9.406 -4.844 5.27 1 96.69 77 HIS B CA 1
ATOM 1634 C C . HIS B 1 77 ? -9.594 -5.539 6.613 1 96.69 77 HIS B C 1
ATOM 1636 O O . HIS B 1 77 ? -8.766 -6.367 7.004 1 96.69 77 HIS B O 1
ATOM 1642 N N . GLU B 1 78 ? -10.719 -5.195 7.25 1 94.5 78 GLU B N 1
ATOM 1643 C CA . GLU B 1 78 ? -11.031 -5.82 8.531 1 94.5 78 GLU B CA 1
ATOM 1644 C C . GLU B 1 78 ? -11.844 -7.098 8.344 1 94.5 78 GLU B C 1
ATOM 1646 O O . GLU B 1 78 ? -12.93 -7.07 7.77 1 94.5 78 GLU B O 1
ATOM 1651 N N . TYR B 1 79 ? -11.25 -8.227 8.75 1 93.75 79 TYR B N 1
ATOM 1652 C CA . TYR B 1 79 ? -11.984 -9.477 8.883 1 93.75 79 TYR B CA 1
ATOM 1653 C C . TYR B 1 79 ? -12.484 -9.672 10.312 1 93.75 79 TYR B C 1
ATOM 1655 O O . TYR B 1 79 ? -12.211 -8.852 11.188 1 93.75 79 TYR B O 1
ATOM 1663 N N . GLU B 1 80 ? -13.203 -10.711 10.602 1 92.38 80 GLU B N 1
ATOM 1664 C CA . GLU B 1 80 ? -13.789 -10.961 11.914 1 92.38 80 GLU B CA 1
ATOM 1665 C C . GLU B 1 80 ? -12.711 -11.156 12.977 1 92.38 80 GLU B C 1
ATOM 1667 O O . GLU B 1 80 ? -12.812 -10.617 14.078 1 92.38 80 GLU B O 1
ATOM 1672 N N . SER B 1 81 ? -11.641 -11.789 12.633 1 94 81 SER B N 1
ATOM 1673 C CA . SER B 1 81 ? -10.68 -12.219 13.648 1 94 81 SER B CA 1
ATOM 1674 C C . SER B 1 81 ? -9.359 -11.469 13.516 1 94 81 SER B C 1
ATOM 1676 O O . SER B 1 81 ? -8.523 -11.508 14.422 1 94 81 SER B O 1
ATOM 1678 N N . PHE B 1 82 ? -9.164 -10.766 12.484 1 95.69 82 PHE B N 1
ATOM 1679 C CA . PHE B 1 82 ? -7.898 -10.07 12.266 1 95.69 82 PHE B CA 1
ATOM 1680 C C . PHE B 1 82 ? -8.07 -8.922 11.281 1 95.69 82 PHE B C 1
ATOM 1682 O O . PHE B 1 82 ? -9.117 -8.805 10.633 1 95.69 82 PHE B O 1
ATOM 1689 N N . HIS B 1 83 ? -7.102 -8.055 11.188 1 96.94 83 HIS B N 1
ATOM 1690 C CA . HIS B 1 83 ? -7.016 -7.004 10.188 1 96.94 83 HIS B CA 1
ATOM 1691 C C . HIS B 1 83 ? -5.938 -7.312 9.148 1 96.94 83 HIS B C 1
ATOM 1693 O O . HIS B 1 83 ? -4.777 -7.543 9.5 1 96.94 83 HIS B O 1
ATOM 1699 N N . LEU B 1 84 ? -6.383 -7.34 7.957 1 97.69 84 LEU B N 1
ATOM 1700 C CA . LEU B 1 84 ? -5.469 -7.645 6.859 1 97.69 84 LEU B CA 1
ATOM 1701 C C . LEU B 1 84 ? -4.855 -6.371 6.293 1 97.69 84 LEU B C 1
ATOM 1703 O O . LEU B 1 84 ? -5.57 -5.41 6 1 97.69 84 LEU B O 1
ATOM 1707 N N . LEU B 1 85 ? -3.568 -6.309 6.23 1 98.38 85 LEU B N 1
ATOM 1708 C CA . LEU B 1 85 ? -2.826 -5.363 5.406 1 98.38 85 LEU B CA 1
ATOM 1709 C C . LEU B 1 85 ? -2.061 -6.086 4.305 1 98.38 85 LEU B C 1
ATOM 1711 O O . LEU B 1 85 ? -1.195 -6.918 4.586 1 98.38 85 LEU B O 1
ATOM 1715 N N . MET B 1 86 ? -2.385 -5.695 3.061 1 98.69 86 MET B N 1
ATOM 1716 C CA . MET B 1 86 ? -1.825 -6.461 1.95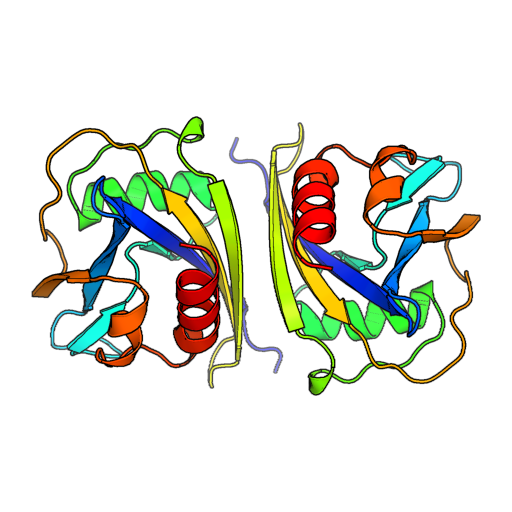1 1 98.69 86 MET B CA 1
ATOM 1717 C C . MET B 1 86 ? -1.244 -5.535 0.888 1 98.69 86 MET B C 1
ATOM 1719 O O . MET B 1 86 ? -1.959 -5.094 -0.012 1 98.69 86 MET B O 1
ATOM 1723 N N . PRO B 1 87 ? 0.054 -5.27 0.989 1 98.81 87 PRO B N 1
ATOM 1724 C CA . PRO B 1 87 ? 0.731 -4.621 -0.136 1 98.81 87 PRO B CA 1
ATOM 1725 C C . PRO B 1 87 ? 0.73 -5.48 -1.399 1 98.81 87 PRO B C 1
ATOM 1727 O O . PRO B 1 87 ? 1.027 -6.676 -1.338 1 98.81 87 PRO B O 1
ATOM 1730 N N . LEU B 1 88 ? 0.333 -4.91 -2.488 1 98.81 88 LEU B N 1
ATOM 1731 C CA . LEU B 1 88 ? 0.397 -5.543 -3.801 1 98.81 88 LEU B CA 1
ATOM 1732 C C . LEU B 1 88 ? 1.546 -4.973 -4.625 1 98.81 88 LEU B C 1
ATOM 1734 O O . LEU B 1 88 ? 1.628 -3.76 -4.828 1 98.81 88 LEU B O 1
ATOM 1738 N N . TYR B 1 89 ? 2.406 -5.832 -5.109 1 98.75 89 TYR B N 1
ATOM 1739 C CA . TYR B 1 89 ? 3.535 -5.445 -5.945 1 98.75 89 TYR B CA 1
ATOM 1740 C C . TYR B 1 89 ? 3.279 -5.797 -7.406 1 98.75 89 TYR B C 1
ATOM 1742 O O . TYR B 1 89 ? 2.686 -6.836 -7.703 1 98.75 89 TYR B O 1
ATOM 1750 N N . LEU B 1 90 ? 3.756 -4.957 -8.297 1 98.31 90 LEU B N 1
ATOM 1751 C CA . LEU B 1 90 ? 3.779 -5.281 -9.719 1 98.31 90 LEU B CA 1
ATOM 1752 C C . LEU B 1 90 ? 5.098 -5.949 -10.102 1 98.31 90 LEU B C 1
ATOM 1754 O O . LEU B 1 90 ? 6.168 -5.512 -9.672 1 98.31 90 LEU B O 1
ATOM 1758 N N . ILE B 1 91 ? 4.984 -6.988 -10.859 1 98.62 91 ILE B N 1
ATOM 1759 C CA . ILE B 1 91 ? 6.16 -7.691 -11.367 1 98.62 91 ILE B CA 1
ATOM 1760 C C . ILE B 1 91 ? 6.004 -7.949 -12.859 1 98.62 91 ILE B C 1
ATOM 1762 O O . ILE B 1 91 ? 5.062 -8.625 -13.289 1 98.62 91 ILE B O 1
ATOM 1766 N N . ARG B 1 92 ? 6.969 -7.496 -13.602 1 98.12 92 ARG B N 1
ATOM 1767 C CA . ARG B 1 92 ? 6.887 -7.672 -15.047 1 98.12 92 ARG B CA 1
ATOM 1768 C C . ARG B 1 92 ? 8.039 -8.531 -15.562 1 98.12 92 ARG B C 1
ATOM 1770 O O . ARG B 1 92 ? 8.07 -8.891 -16.734 1 98.12 92 ARG B O 1
ATOM 1777 N N . ARG B 1 93 ? 8.953 -8.758 -14.672 1 98.31 93 ARG B N 1
ATOM 1778 C CA . ARG B 1 93 ? 10.117 -9.562 -15.039 1 98.31 93 ARG B CA 1
ATOM 1779 C C . ARG B 1 93 ? 10.383 -10.641 -13.992 1 98.31 93 ARG B C 1
ATOM 1781 O O . ARG B 1 93 ? 10.312 -10.383 -12.789 1 98.31 93 ARG B O 1
ATOM 1788 N N . TRP B 1 94 ? 10.57 -11.789 -14.477 1 98.56 94 TRP B N 1
ATOM 1789 C CA . TRP B 1 94 ? 10.961 -12.914 -13.633 1 98.56 94 TRP B CA 1
ATOM 1790 C C . TRP B 1 94 ? 11.68 -13.984 -14.445 1 98.56 94 TRP B C 1
ATOM 1792 O O . TRP B 1 94 ? 11.68 -13.945 -15.68 1 98.56 94 TRP B O 1
ATOM 1802 N N . GLU B 1 95 ? 12.359 -14.875 -13.727 1 98.5 95 GLU B N 1
ATOM 1803 C CA . GLU B 1 95 ? 12.992 -16.031 -14.359 1 98.5 95 GLU B CA 1
ATOM 1804 C C . GLU B 1 95 ? 12.219 -17.312 -14.07 1 98.5 95 GLU B C 1
ATOM 1806 O O . GLU B 1 95 ? 11.734 -17.516 -12.953 1 98.5 95 GLU B O 1
ATOM 1811 N N . GLY B 1 96 ? 12.188 -18.203 -15.117 1 98 96 GLY B N 1
ATOM 1812 C CA . GLY B 1 96 ? 11.492 -19.484 -14.969 1 98 96 GLY B CA 1
ATOM 1813 C C . GLY B 1 96 ? 10.117 -19.484 -15.602 1 98 96 GLY B C 1
ATOM 1814 O O . GLY B 1 96 ? 9.633 -18.453 -16.062 1 98 96 GLY B O 1
ATOM 1815 N N . ARG B 1 97 ? 9.562 -20.688 -15.672 1 97.56 97 ARG B N 1
ATOM 1816 C CA . ARG B 1 97 ? 8.211 -20.859 -16.188 1 97.56 97 ARG B CA 1
ATOM 1817 C C . ARG B 1 97 ? 7.199 -20.984 -15.055 1 97.56 97 ARG B C 1
ATOM 1819 O O . ARG B 1 97 ? 7.328 -21.859 -14.203 1 97.56 97 ARG B O 1
ATOM 1826 N N . VAL B 1 98 ? 6.227 -20.062 -15.156 1 98.25 98 VAL B N 1
ATOM 1827 C CA . VAL B 1 98 ? 5.199 -20.078 -14.125 1 98.25 98 VAL B CA 1
ATOM 1828 C C . VAL B 1 98 ? 4.48 -21.422 -14.117 1 98.25 98 VAL B C 1
ATOM 1830 O O . VAL B 1 98 ? 3.941 -21.844 -15.148 1 98.25 98 VAL B O 1
ATOM 1833 N N . THR B 1 99 ? 4.469 -22.094 -12.984 1 97.19 99 THR B N 1
ATOM 1834 C CA . THR B 1 99 ? 3.77 -23.359 -12.797 1 97.19 99 THR B CA 1
ATOM 1835 C C . THR B 1 99 ? 2.92 -23.328 -11.531 1 97.19 99 THR B C 1
ATOM 1837 O O . THR B 1 99 ? 3.336 -22.781 -10.516 1 97.19 99 THR B O 1
ATOM 1840 N N . ALA B 1 100 ? 1.777 -23.953 -11.586 1 95.88 100 ALA B N 1
ATOM 1841 C CA . ALA B 1 100 ? 0.956 -24.094 -10.391 1 95.88 100 ALA B CA 1
ATOM 1842 C C . ALA B 1 100 ? 1.488 -25.188 -9.477 1 95.88 100 ALA B C 1
ATOM 1844 O O . ALA B 1 100 ? 1.191 -26.375 -9.68 1 95.88 100 ALA B O 1
ATOM 1845 N N . ARG B 1 101 ? 2.146 -24.859 -8.445 1 95 101 ARG B N 1
ATOM 1846 C CA . ARG B 1 101 ? 2.719 -25.875 -7.574 1 95 101 ARG B CA 1
ATOM 1847 C C . ARG B 1 101 ? 1.825 -26.125 -6.359 1 95 101 ARG B C 1
ATOM 1849 O O . ARG B 1 101 ? 1.798 -27.219 -5.816 1 95 101 ARG B O 1
ATOM 1856 N N . GLU B 1 102 ? 1.125 -25.078 -5.855 1 91.44 102 GLU B N 1
ATOM 1857 C CA . GLU B 1 102 ? 0.292 -25.172 -4.66 1 91.44 102 GLU B CA 1
ATOM 1858 C C . GLU B 1 102 ? -1.173 -24.891 -4.984 1 91.44 102 GLU B C 1
ATOM 1860 O O . GLU B 1 102 ? -2.07 -25.359 -4.277 1 91.44 102 GLU B O 1
ATOM 1865 N N . HIS B 1 103 ? -1.383 -24.219 -6.023 1 94.12 103 HIS B N 1
ATOM 1866 C CA . HIS B 1 103 ? -2.73 -23.781 -6.379 1 94.12 103 HIS B CA 1
ATOM 1867 C C . HIS B 1 103 ? -3.439 -24.828 -7.23 1 94.12 103 HIS B C 1
ATOM 1869 O O . HIS B 1 103 ? -2.791 -25.625 -7.922 1 94.12 103 HIS B O 1
ATOM 1875 N N . LYS B 1 104 ? -4.719 -24.859 -7.105 1 93.19 104 LYS B N 1
ATOM 1876 C CA . LYS B 1 104 ? -5.539 -25.75 -7.91 1 93.19 104 LYS B CA 1
ATOM 1877 C C . LYS B 1 104 ? -5.422 -25.422 -9.398 1 93.19 104 LYS B C 1
ATOM 1879 O O . LYS B 1 104 ? -5.371 -26.328 -10.234 1 93.19 104 LYS B O 1
ATOM 1884 N N . ALA B 1 105 ? -5.398 -24.156 -9.641 1 96.44 105 ALA B N 1
ATOM 1885 C CA . ALA B 1 105 ? -5.305 -23.656 -11.016 1 96.44 105 ALA B CA 1
ATOM 1886 C C . ALA B 1 105 ? -4.676 -22.266 -11.055 1 96.44 105 ALA B C 1
ATOM 1888 O O . ALA B 1 105 ? -4.605 -21.578 -10.031 1 96.44 105 ALA B O 1
ATOM 1889 N N . ILE B 1 106 ? -4.18 -21.906 -12.172 1 98.12 106 ILE B N 1
ATOM 1890 C CA . ILE B 1 106 ? -3.711 -20.547 -12.414 1 98.12 106 ILE B CA 1
ATOM 1891 C C . ILE B 1 106 ? -4.324 -20.016 -13.711 1 98.12 106 ILE B C 1
ATOM 1893 O O . ILE B 1 106 ? -4.699 -20.797 -14.594 1 98.12 106 ILE B O 1
ATOM 1897 N N . ALA B 1 107 ? -4.426 -18.719 -13.836 1 98.38 107 ALA B N 1
ATOM 1898 C CA . ALA B 1 107 ? -5 -18.078 -15.023 1 98.38 107 ALA B CA 1
ATOM 1899 C C . ALA B 1 107 ? -4.332 -16.734 -15.297 1 98.38 107 ALA B C 1
ATOM 1901 O O . ALA B 1 107 ? -4.078 -15.969 -14.367 1 98.38 107 ALA B O 1
ATOM 1902 N N . TRP B 1 108 ? -3.99 -16.531 -16.516 1 98.56 108 TRP B N 1
ATOM 1903 C CA . TRP B 1 108 ? -3.623 -15.203 -17 1 98.56 108 TRP B CA 1
ATOM 1904 C C . TRP B 1 108 ? -4.848 -14.445 -17.516 1 98.56 108 TRP B C 1
ATOM 1906 O O . TRP B 1 108 ? -5.492 -14.875 -18.469 1 98.56 108 TRP B O 1
ATOM 1916 N N . VAL B 1 109 ? -5.137 -13.312 -16.844 1 98.5 109 VAL B N 1
ATOM 1917 C CA . VAL B 1 109 ? -6.41 -12.641 -17.078 1 98.5 109 VAL B CA 1
ATOM 1918 C C . VAL B 1 109 ? -6.164 -11.164 -17.391 1 98.5 109 VAL B C 1
ATOM 1920 O O . VAL B 1 109 ? -5.395 -10.492 -16.703 1 98.5 109 VAL B O 1
ATOM 1923 N N . LYS B 1 110 ? -6.801 -10.672 -18.469 1 98.12 110 LYS B N 1
ATOM 1924 C CA . LYS B 1 110 ? -6.758 -9.234 -18.688 1 98.12 110 LYS B CA 1
ATOM 1925 C C . LYS B 1 110 ? -7.402 -8.477 -17.531 1 98.12 110 LYS B C 1
ATOM 1927 O O . LYS B 1 110 ? -8.43 -8.914 -17 1 98.12 110 LYS B O 1
ATOM 1932 N N . PRO B 1 111 ? -6.863 -7.344 -17.219 1 97.56 111 PRO B N 1
ATOM 1933 C CA . PRO B 1 111 ? -7.387 -6.602 -16.078 1 97.56 111 PRO B CA 1
ATOM 1934 C C . PRO B 1 111 ? -8.891 -6.352 -16.156 1 97.56 111 PRO B C 1
ATOM 1936 O O . PRO B 1 111 ? -9.602 -6.48 -15.164 1 97.56 111 PRO B O 1
ATOM 1939 N N . VAL B 1 112 ? -9.406 -6.082 -17.234 1 96.38 112 VAL B N 1
ATOM 1940 C CA . VAL B 1 112 ? -10.812 -5.746 -17.422 1 96.38 112 VAL B CA 1
ATOM 1941 C C . VAL B 1 112 ? -11.68 -6.977 -17.156 1 96.38 112 VAL B C 1
ATOM 1943 O O . VAL B 1 112 ? -12.883 -6.859 -16.922 1 96.38 112 VAL B O 1
ATOM 1946 N N . LYS B 1 113 ? -11.117 -8.133 -17.109 1 97.56 113 LYS B N 1
ATOM 1947 C CA . LYS B 1 113 ? -11.867 -9.375 -16.938 1 97.56 113 LYS B CA 1
ATOM 1948 C C . LYS B 1 113 ? -11.664 -9.945 -15.539 1 97.56 113 LYS B C 1
ATOM 1950 O O . LYS B 1 113 ? -12.25 -10.977 -15.188 1 97.56 113 LYS B O 1
ATOM 1955 N N . LEU B 1 114 ? -10.859 -9.336 -14.758 1 97.38 114 LEU B N 1
ATOM 1956 C CA . LEU B 1 114 ? -10.586 -9.844 -13.422 1 97.38 114 LEU B CA 1
ATOM 1957 C C . LEU B 1 114 ? -11.867 -9.953 -12.602 1 97.38 114 LEU B C 1
ATOM 1959 O O . LEU B 1 114 ? -12 -10.859 -11.773 1 97.38 114 LEU B O 1
ATOM 1963 N N . ALA B 1 115 ? -12.797 -9.047 -12.812 1 92.44 115 ALA B N 1
ATOM 1964 C CA . ALA B 1 115 ? -14.047 -9.008 -12.062 1 92.44 115 ALA B CA 1
ATOM 1965 C C . ALA B 1 115 ? -14.883 -10.258 -12.32 1 92.44 115 ALA B C 1
ATOM 1967 O O . ALA B 1 115 ? -15.836 -10.539 -11.594 1 92.44 115 ALA B O 1
ATOM 1968 N N . ASP B 1 116 ? -14.602 -10.984 -13.336 1 95.69 116 ASP B N 1
ATOM 1969 C CA . ASP B 1 116 ? -15.32 -12.211 -13.688 1 95.69 116 ASP B CA 1
ATOM 1970 C C . ASP B 1 116 ? -14.914 -13.367 -12.773 1 95.69 116 ASP B C 1
ATOM 1972 O O . ASP B 1 116 ? -15.547 -14.422 -12.781 1 95.69 116 ASP B O 1
ATOM 1976 N N . TYR B 1 117 ? -13.875 -13.18 -12.016 1 96.94 117 TYR B N 1
ATOM 1977 C CA . TYR B 1 117 ? -13.375 -14.227 -11.125 1 96.94 117 TYR B CA 1
ATOM 1978 C C . TYR B 1 117 ? -13.75 -13.93 -9.672 1 96.94 117 TYR B C 1
ATOM 1980 O O . TYR B 1 117 ? -13.664 -12.781 -9.227 1 96.94 117 TYR B O 1
ATOM 1988 N N . GLU B 1 118 ? -14.258 -14.914 -8.977 1 96 118 GLU B N 1
ATOM 1989 C CA . GLU B 1 118 ? -14.57 -14.742 -7.559 1 96 118 GLU B CA 1
ATOM 1990 C C . GLU B 1 118 ? -13.297 -14.633 -6.719 1 96 118 GLU B C 1
ATOM 1992 O O . GLU B 1 118 ? -12.547 -15.602 -6.598 1 96 118 GLU B O 1
ATOM 1997 N N . MET B 1 119 ? -13.094 -13.492 -6.141 1 96.38 119 MET B N 1
ATOM 1998 C CA . MET B 1 119 ? -11.914 -13.211 -5.324 1 96.38 119 MET B CA 1
ATOM 1999 C C . MET B 1 119 ? -12.312 -12.773 -3.92 1 96.38 119 MET B C 1
ATOM 2001 O O . MET B 1 119 ? -13.453 -12.359 -3.693 1 96.38 119 MET B O 1
ATOM 2005 N N . PRO B 1 120 ? -11.43 -12.961 -2.945 1 95.12 120 PRO B N 1
ATOM 2006 C CA . PRO B 1 120 ? -11.758 -12.477 -1.604 1 95.12 120 PRO B CA 1
ATOM 2007 C C . PRO B 1 120 ? -12.117 -10.992 -1.588 1 95.12 120 PRO B C 1
ATOM 2009 O O . PRO B 1 120 ? -11.602 -10.219 -2.402 1 95.12 120 PRO B O 1
ATOM 2012 N N . PRO B 1 121 ? -12.938 -10.578 -0.687 1 92.94 121 PRO B N 1
ATOM 2013 C CA . PRO B 1 121 ? -13.367 -9.18 -0.616 1 92.94 121 PRO B CA 1
ATOM 2014 C C . PRO B 1 121 ? -12.195 -8.203 -0.553 1 92.94 121 PRO B C 1
ATOM 2016 O O . PRO B 1 121 ? -12.281 -7.098 -1.095 1 92.94 121 PRO B O 1
ATOM 2019 N N . ALA B 1 122 ? -11.125 -8.57 0.069 1 93.62 122 ALA B N 1
ATOM 2020 C CA . ALA B 1 122 ? -9.969 -7.691 0.244 1 93.62 122 ALA B CA 1
ATOM 2021 C C . ALA B 1 122 ? -9.328 -7.352 -1.1 1 93.62 122 ALA B C 1
ATOM 2023 O O . ALA B 1 122 ? -8.609 -6.355 -1.218 1 93.62 122 ALA B O 1
ATOM 2024 N N . ASP B 1 123 ? -9.617 -8.109 -2.104 1 95.19 123 ASP B N 1
ATOM 2025 C CA . ASP B 1 123 ? -8.945 -7.934 -3.385 1 95.19 123 ASP B CA 1
ATOM 2026 C C . ASP B 1 123 ? -9.711 -6.965 -4.281 1 95.19 123 ASP B C 1
ATOM 2028 O O . ASP B 1 123 ? -9.172 -6.477 -5.277 1 95.19 123 ASP B O 1
ATOM 2032 N N . ALA B 1 124 ? -10.922 -6.648 -3.971 1 92.94 124 ALA B N 1
ATOM 2033 C CA . ALA B 1 124 ? -11.781 -5.859 -4.848 1 92.94 124 ALA B CA 1
ATOM 2034 C C . ALA B 1 124 ? -11.148 -4.512 -5.168 1 92.94 124 ALA B C 1
ATOM 2036 O O . ALA B 1 124 ? -11.047 -4.129 -6.34 1 92.94 124 ALA B O 1
ATOM 2037 N N . PRO B 1 125 ? -10.695 -3.797 -4.219 1 93.56 125 PRO B N 1
ATOM 2038 C CA . PRO B 1 125 ? -10.07 -2.518 -4.559 1 93.56 125 PRO B CA 1
ATOM 2039 C C . PRO B 1 125 ? -8.82 -2.682 -5.414 1 93.56 125 PRO B C 1
ATOM 2041 O O . PRO B 1 125 ? -8.523 -1.827 -6.254 1 93.56 125 PRO B O 1
ATOM 2044 N N . LEU B 1 126 ? -8.055 -3.715 -5.168 1 96.56 126 LEU B N 1
ATOM 2045 C CA . LEU B 1 126 ? -6.836 -3.969 -5.934 1 96.56 126 LEU B CA 1
ATOM 2046 C C . LEU B 1 126 ? -7.16 -4.207 -7.406 1 96.56 126 LEU B C 1
ATOM 2048 O O . LEU B 1 126 ? -6.461 -3.707 -8.289 1 96.56 126 LEU B O 1
ATOM 2052 N N . VAL B 1 127 ? -8.242 -4.934 -7.613 1 95.94 127 VAL B N 1
ATOM 2053 C CA . VAL B 1 127 ? -8.688 -5.242 -8.969 1 95.94 127 VAL B CA 1
ATOM 2054 C C . VAL B 1 127 ? -9.07 -3.953 -9.688 1 95.94 127 VAL B C 1
ATOM 2056 O O . VAL B 1 127 ? -8.734 -3.768 -10.859 1 95.94 127 VAL B O 1
ATOM 2059 N N . ALA B 1 128 ? -9.734 -3.1 -9.008 1 94.12 128 ALA B N 1
ATOM 2060 C CA . ALA B 1 128 ? -10.117 -1.818 -9.594 1 94.12 128 ALA B CA 1
ATOM 2061 C C . ALA B 1 128 ? -8.891 -1.008 -10.008 1 94.12 128 ALA B C 1
ATOM 2063 O O . ALA B 1 128 ? -8.859 -0.429 -11.094 1 94.12 128 ALA B O 1
ATOM 2064 N N . TRP B 1 129 ? -7.891 -1.021 -9.203 1 93.88 129 TRP B N 1
ATOM 2065 C CA . TRP B 1 129 ? -6.656 -0.299 -9.5 1 93.88 129 TRP B CA 1
ATOM 2066 C C . TRP B 1 129 ? -5.945 -0.904 -10.703 1 93.88 129 TRP B C 1
ATOM 2068 O O . TRP B 1 129 ? -5.438 -0.177 -11.562 1 93.88 129 TRP B O 1
ATOM 2078 N N . LEU B 1 130 ? -5.895 -2.156 -10.758 1 95.75 130 LEU B N 1
ATOM 2079 C CA . LEU B 1 130 ? -5.23 -2.832 -11.867 1 95.75 130 LEU B CA 1
ATOM 2080 C C . LEU B 1 130 ? -5.934 -2.525 -13.188 1 95.75 130 LEU B C 1
ATOM 2082 O O . LEU B 1 130 ? -5.277 -2.316 -14.211 1 95.75 130 LEU B O 1
ATOM 2086 N N . ARG B 1 131 ? -7.203 -2.512 -13.133 1 93.44 131 ARG B N 1
ATOM 2087 C CA . ARG B 1 131 ? -7.977 -2.193 -14.328 1 93.44 131 ARG B CA 1
ATOM 2088 C C . ARG B 1 131 ? -7.633 -0.802 -14.852 1 93.44 131 ARG B C 1
ATOM 2090 O O . ARG B 1 131 ? -7.52 -0.596 -16.062 1 93.44 131 ARG B O 1
ATOM 2097 N N . ASP B 1 132 ? -7.406 0.095 -13.984 1 88.62 132 ASP B N 1
ATOM 2098 C CA . ASP B 1 132 ? -7.18 1.489 -14.359 1 88.62 132 ASP B CA 1
ATOM 2099 C C . ASP B 1 132 ? -5.723 1.729 -14.742 1 88.62 132 ASP B C 1
ATOM 2101 O O . ASP B 1 132 ? -5.414 2.666 -15.477 1 88.62 132 ASP B O 1
ATOM 2105 N N . PHE B 1 133 ? -4.852 0.883 -14.336 1 85.75 133 PHE B N 1
ATOM 2106 C CA . PHE B 1 133 ? -3.434 1.204 -14.453 1 85.75 133 PHE B CA 1
ATOM 2107 C C . PHE B 1 133 ? -2.762 0.316 -15.492 1 85.75 133 PHE B C 1
ATOM 2109 O O . PHE B 1 133 ? -1.731 0.687 -16.062 1 85.75 133 PHE B O 1
ATOM 2116 N N . VAL B 1 134 ? -3.221 -0.849 -15.555 1 80.56 134 VAL B N 1
ATOM 2117 C CA . VAL B 1 134 ? -2.578 -1.776 -16.484 1 80.56 134 VAL B CA 1
ATOM 2118 C C . VAL B 1 134 ? -3.35 -1.807 -17.797 1 80.56 134 VAL B C 1
ATOM 2120 O O . VAL B 1 134 ? -4.582 -1.865 -17.797 1 80.56 134 VAL B O 1
#